Protein AF-A0AA38LJ96-F1 (afdb_monomer)

pLDDT: mean 79.77, std 23.5, range [27.39, 98.62]

Sequence (265 aa):
MVEKDPEKAISLFTAAINVGDRIDSALKDMARVMKQQNRPEEAIEAIISLRNRCSDQAQESLDNVLLDLYKRCGRLDEQILLLNRKLDLIDQGLLFNGKATKTAKSQGKKFKISIEEESTRLLGNLGWAYMQQSNYIAAEAAYRKSLTIDLDDNKLCNLGICLMHQGRTVEAKTILQNVKPASANVPEGLDSHLKSYERAQEMLRDLEGKPMNYNILKENSAVESLESLPCPSKHAENYQNEHEKLNSESMDSEDTRLHSTPGSS

Organism: Taxus chinensis (NCBI:txid29808)

Foldseek 3Di:
DPPPPLVVLLVVLVVCVVVLHPVLVSLLVNCVSCVVVVNLVVNLVSCVVCVVSDDPVSVVVSLVSNLVSCVVVVVLVVNLVSLVVCLVCLVVCNNVVVDQWDWDDDPNDIDIDGSLNVLLVSLQSNLVSCVSVVVLVSSLVSLVVSCVSPNDLQSLLSNLVSCVSVVNNVVSVVSLVPRDADDPPDPPPNCVNNVSSVVSVVSSVVVVPDPDPPPPPPPPPPDDDDDDDDDDDDDDDDPPPPPPVVVPVPPPPPDDDDDDDDDDD

Mean predicted aligned error: 13.6 Å

Solvent-accessible surface area (backbone atoms only — not comparable to full-atom values): 15994 Å² total; per-residue (Å²): 133,82,84,74,56,63,67,59,49,42,52,51,27,51,52,31,44,73,76,62,48,61,36,54,58,31,53,55,52,33,33,54,51,30,44,73,71,73,35,41,67,63,25,48,53,52,47,70,74,45,52,87,76,32,54,79,83,40,48,65,60,48,51,59,51,46,48,56,38,24,63,73,71,64,39,48,66,64,36,47,54,51,43,50,54,53,52,52,30,48,77,71,34,60,73,48,72,72,43,69,55,46,80,48,76,57,99,91,44,76,46,77,44,40,56,67,60,51,50,34,52,45,26,46,53,43,14,50,46,27,47,76,70,68,38,33,68,62,12,34,52,26,28,52,62,18,47,74,77,49,85,46,60,40,51,45,21,51,35,24,42,27,28,42,78,70,68,39,47,70,60,18,49,60,53,48,69,73,42,79,77,77,60,99,81,62,68,96,78,69,67,74,25,45,67,42,41,54,53,35,54,50,54,50,50,59,57,70,71,45,82,78,75,82,78,78,75,69,82,82,75,80,83,82,88,81,91,79,86,83,88,82,87,88,80,95,82,84,90,73,75,77,78,66,69,77,76,67,79,82,78,84,85,85,86,89,85,83,87,84,84,89,79,91,134

Secondary structure (DSSP, 8-state):
-----HHHHHHHHHHHHHHTSSHHHHHHHHHHHHHHTT-HHHHHHHHHHHGGGS-HHHHHHHHHHHHHHHHHHT-HHHHHHHHHHHHHHHHTTTTTTT-SEEEEEETTEEEEEEHHHHHHHHHHHHHHHHHHTT-HHHHHHHHHHHHTT---HHHHHHHHHHHHHTT-HHHHHHHHHTSPPPPTTS-TTSGGGHHHHHHHHHHHHHHHSS---TTSSSSSS-----------------SSSSSSSSSSSSSSSS-----------

Structure (mmCIF, N/CA/C/O backbone):
data_AF-A0AA38LJ96-F1
#
_entry.id   AF-A0AA38LJ96-F1
#
loop_
_atom_site.group_PDB
_atom_site.id
_atom_site.type_symbol
_atom_site.label_atom_id
_atom_site.label_alt_id
_atom_site.label_comp_id
_atom_site.label_asym_id
_atom_site.label_entity_id
_atom_site.label_seq_id
_atom_site.pdbx_PDB_ins_code
_atom_site.Cartn_x
_atom_site.Cartn_y
_atom_site.Cartn_z
_atom_site.occupancy
_atom_site.B_iso_or_equiv
_atom_site.auth_seq_id
_atom_site.auth_comp_id
_atom_site.auth_asym_id
_atom_site.auth_atom_id
_atom_site.pdbx_PDB_model_num
ATOM 1 N N . MET A 1 1 ? 10.354 28.261 -19.461 1.00 36.81 1 MET A N 1
ATOM 2 C CA . MET A 1 1 ? 9.706 26.992 -19.070 1.00 36.81 1 MET A CA 1
ATOM 3 C C . MET A 1 1 ? 9.283 26.301 -20.348 1.00 36.81 1 MET A C 1
ATOM 5 O O . MET A 1 1 ? 8.418 26.826 -21.026 1.00 36.81 1 MET A O 1
ATOM 9 N N . VAL A 1 2 ? 9.953 25.220 -20.745 1.00 42.09 2 VAL A N 1
ATOM 10 C CA . VAL A 1 2 ? 9.500 24.429 -21.897 1.00 42.09 2 VAL A CA 1
ATOM 11 C C . VAL A 1 2 ? 8.327 23.595 -21.398 1.00 42.09 2 VAL A C 1
ATOM 13 O O . VAL A 1 2 ? 8.526 22.775 -20.499 1.00 42.09 2 VAL A O 1
ATOM 16 N N . GLU A 1 3 ? 7.122 23.832 -21.915 1.00 47.62 3 GLU A N 1
ATOM 17 C CA . GLU A 1 3 ? 6.021 22.876 -21.797 1.00 47.62 3 GLU A CA 1
ATOM 18 C C . GLU A 1 3 ? 6.523 21.535 -22.336 1.00 47.62 3 GLU A C 1
ATOM 20 O O . GLU A 1 3 ? 6.721 21.346 -23.536 1.00 47.62 3 GLU A O 1
ATOM 25 N N . LYS A 1 4 ? 6.843 20.617 -21.421 1.00 70.25 4 LYS A N 1
ATOM 26 C CA . LYS A 1 4 ? 7.161 19.240 -21.774 1.00 70.25 4 LYS A CA 1
ATOM 27 C C . LYS A 1 4 ? 5.849 18.584 -22.156 1.00 70.25 4 LYS A C 1
ATOM 29 O O . LYS A 1 4 ? 5.096 18.171 -21.284 1.00 70.25 4 LYS A O 1
ATOM 34 N N . ASP A 1 5 ? 5.603 18.542 -23.455 1.00 87.50 5 ASP A N 1
ATOM 35 C CA . ASP A 1 5 ? 4.495 17.828 -24.071 1.00 87.50 5 ASP A CA 1
ATOM 36 C C . ASP A 1 5 ? 4.457 16.369 -23.552 1.00 87.50 5 ASP A C 1
ATOM 38 O O . ASP A 1 5 ? 5.373 15.584 -23.840 1.00 87.50 5 ASP A O 1
ATOM 42 N N . PRO A 1 6 ? 3.460 16.017 -22.722 1.00 88.06 6 PRO A N 1
ATOM 43 C CA . PRO A 1 6 ? 3.408 14.730 -22.040 1.00 88.06 6 PRO A CA 1
ATOM 44 C C . PRO A 1 6 ? 3.157 13.572 -23.012 1.00 88.06 6 PRO A C 1
ATOM 46 O O . PRO A 1 6 ? 3.691 12.484 -22.803 1.00 88.06 6 PRO A O 1
ATOM 49 N N . GLU A 1 7 ? 2.433 13.807 -24.108 1.00 90.31 7 GLU A N 1
ATOM 50 C CA . GLU A 1 7 ? 2.182 12.796 -25.141 1.00 90.31 7 GLU A CA 1
ATOM 51 C C . GLU A 1 7 ? 3.449 12.511 -25.952 1.00 90.31 7 GLU A C 1
ATOM 53 O 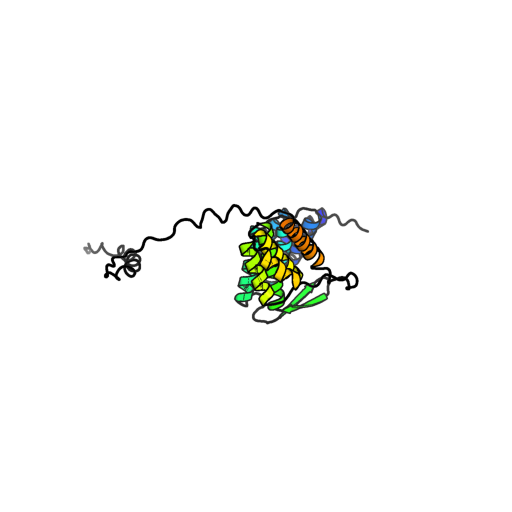O . GLU A 1 7 ? 3.776 11.351 -26.233 1.00 90.31 7 GLU A O 1
ATOM 58 N N . LYS A 1 8 ? 4.254 13.545 -26.242 1.00 92.12 8 LYS A N 1
ATOM 59 C CA . LYS A 1 8 ? 5.599 13.332 -26.804 1.00 92.12 8 LYS A CA 1
ATOM 60 C C . LYS A 1 8 ? 6.492 12.555 -25.844 1.00 92.12 8 LYS A C 1
ATOM 62 O O . LYS A 1 8 ? 7.234 11.685 -26.292 1.00 92.12 8 LYS A O 1
ATOM 67 N N . ALA A 1 9 ? 6.423 12.822 -24.538 1.00 92.62 9 ALA A N 1
ATOM 68 C CA . ALA A 1 9 ? 7.201 12.070 -23.555 1.00 92.62 9 ALA A CA 1
ATOM 69 C C . ALA A 1 9 ? 6.813 10.581 -23.532 1.00 92.62 9 ALA A C 1
ATOM 71 O O . ALA A 1 9 ? 7.696 9.728 -23.600 1.00 92.62 9 ALA A O 1
ATOM 72 N N . ILE A 1 10 ? 5.513 10.262 -23.513 1.00 93.44 10 ILE A N 1
ATOM 73 C CA . ILE A 1 10 ? 5.015 8.876 -23.590 1.00 93.44 10 ILE A CA 1
ATOM 74 C C . ILE A 1 10 ? 5.484 8.201 -24.887 1.00 93.44 10 ILE A C 1
ATOM 76 O O . ILE A 1 10 ? 5.980 7.073 -24.851 1.00 93.44 10 ILE A O 1
ATOM 80 N N . SER A 1 11 ? 5.408 8.909 -26.017 1.00 93.56 11 SER A N 1
ATOM 81 C CA . SER A 1 11 ? 5.875 8.407 -27.316 1.00 93.56 11 SER A CA 1
ATOM 82 C C . SER A 1 11 ? 7.374 8.081 -27.303 1.00 93.56 11 SER A C 1
ATOM 84 O O . SER A 1 11 ? 7.789 7.029 -27.788 1.00 93.56 11 SER A O 1
ATOM 86 N N . LEU A 1 12 ? 8.193 8.945 -26.695 1.00 95.00 12 LEU A N 1
ATOM 87 C CA . LEU A 1 12 ? 9.636 8.729 -26.555 1.00 95.00 12 LEU A CA 1
ATOM 88 C C . LEU A 1 12 ? 9.959 7.535 -25.649 1.00 95.00 12 LEU A C 1
ATOM 90 O O . LEU A 1 12 ? 10.813 6.723 -26.002 1.00 95.00 12 LEU A O 1
ATOM 94 N N . PHE A 1 13 ? 9.271 7.389 -24.513 1.00 95.81 13 PHE A N 1
ATOM 95 C CA . PHE A 1 13 ? 9.457 6.221 -23.647 1.00 95.81 13 PHE A CA 1
ATOM 96 C C . PHE A 1 13 ? 9.037 4.925 -24.342 1.00 95.81 13 PHE A C 1
ATOM 98 O O . PHE A 1 13 ? 9.750 3.929 -24.250 1.00 95.81 13 PHE A O 1
ATOM 105 N N . THR A 1 14 ? 7.937 4.948 -25.096 1.00 94.19 14 THR A N 1
ATOM 106 C CA . THR A 1 14 ? 7.477 3.800 -25.890 1.00 94.19 14 THR A CA 1
ATOM 107 C C . THR A 1 14 ? 8.524 3.398 -26.931 1.00 94.19 14 THR A C 1
ATOM 109 O O . THR A 1 14 ? 8.867 2.222 -27.045 1.00 94.19 14 THR A O 1
ATOM 112 N N . ALA A 1 15 ? 9.093 4.371 -27.650 1.00 95.31 15 ALA A N 1
ATOM 113 C CA . ALA A 1 15 ? 10.161 4.117 -28.613 1.00 95.31 15 ALA A CA 1
ATOM 114 C C . ALA A 1 15 ? 11.403 3.501 -27.947 1.00 95.31 15 ALA A C 1
ATOM 116 O O . ALA A 1 15 ? 11.917 2.502 -28.447 1.00 95.31 15 ALA A O 1
ATOM 117 N N . ALA A 1 16 ? 11.836 4.037 -26.798 1.00 95.25 16 ALA A N 1
ATOM 118 C CA . ALA A 1 16 ? 12.959 3.498 -26.027 1.00 95.25 16 ALA A CA 1
ATOM 119 C C . ALA A 1 16 ? 12.713 2.041 -25.597 1.00 95.25 16 ALA A C 1
ATOM 121 O O . ALA A 1 16 ? 13.564 1.177 -25.802 1.00 95.25 16 ALA A O 1
ATOM 122 N N . ILE A 1 17 ? 11.513 1.738 -25.090 1.00 94.94 17 ILE A N 1
ATOM 123 C CA . ILE A 1 17 ? 11.115 0.376 -24.709 1.00 94.94 17 ILE A CA 1
ATOM 124 C C . ILE A 1 17 ? 11.144 -0.563 -25.921 1.00 94.94 17 ILE A C 1
ATOM 126 O O . ILE A 1 17 ? 11.615 -1.696 -25.810 1.00 94.94 17 ILE A O 1
ATOM 130 N N . ASN A 1 18 ? 10.670 -0.119 -27.084 1.00 94.12 18 ASN A N 1
ATOM 131 C CA . ASN A 1 18 ? 10.628 -0.946 -28.292 1.00 94.12 18 ASN A CA 1
ATOM 132 C C . ASN A 1 18 ? 12.023 -1.316 -28.805 1.00 94.12 18 ASN A C 1
ATOM 134 O O . ASN A 1 18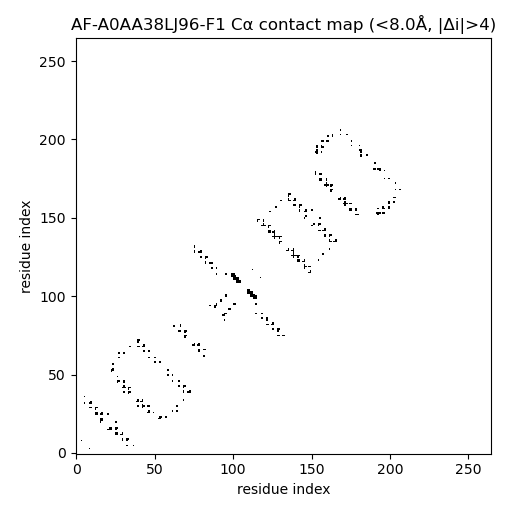 ? 12.226 -2.452 -29.222 1.00 94.12 18 ASN A O 1
ATOM 138 N N . VAL A 1 19 ? 12.991 -0.400 -28.712 1.00 95.88 19 VAL A N 1
ATOM 139 C CA . VAL A 1 19 ? 14.392 -0.677 -29.081 1.00 95.88 19 VAL A CA 1
ATOM 140 C C . VAL A 1 19 ? 15.207 -1.314 -27.949 1.00 95.88 19 VAL A C 1
ATOM 142 O O . VAL A 1 19 ? 16.380 -1.621 -28.136 1.00 95.88 19 VAL A O 1
ATOM 145 N N . GLY A 1 20 ? 14.597 -1.532 -26.779 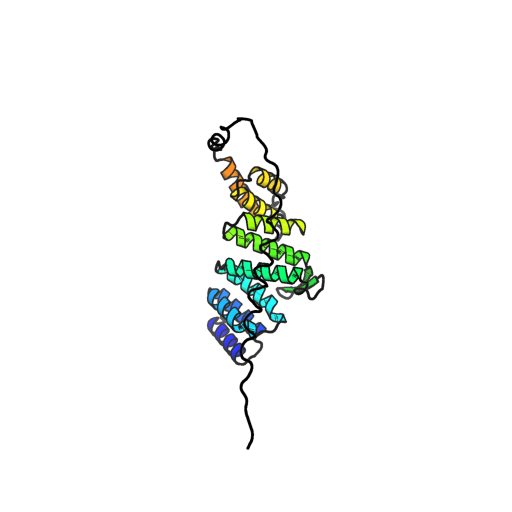1.00 92.44 20 GLY A N 1
ATOM 146 C CA . GLY A 1 20 ? 15.237 -2.154 -25.620 1.00 92.44 20 GLY A CA 1
ATOM 147 C C . GLY A 1 20 ? 16.160 -1.232 -24.818 1.00 92.44 20 GLY A C 1
ATOM 148 O O . GLY A 1 20 ? 16.926 -1.713 -23.985 1.00 92.44 20 GLY A O 1
ATOM 149 N N . ASP A 1 21 ? 16.092 0.083 -25.029 1.00 93.81 21 ASP A N 1
ATOM 150 C CA . ASP A 1 21 ? 16.907 1.049 -24.295 1.00 93.81 21 ASP A CA 1
ATOM 151 C C . ASP A 1 21 ? 16.290 1.359 -22.925 1.00 93.81 21 ASP A C 1
ATOM 153 O O . ASP A 1 21 ? 15.166 1.855 -22.820 1.00 93.81 21 ASP A O 1
ATOM 157 N N . ARG A 1 22 ? 17.046 1.068 -21.856 1.00 93.00 22 ARG A N 1
ATOM 158 C CA . ARG A 1 22 ? 16.719 1.415 -20.457 1.00 93.00 22 ARG A CA 1
ATOM 159 C C . ARG A 1 22 ? 15.267 1.110 -20.068 1.00 93.00 22 ARG A C 1
ATOM 161 O O . ARG A 1 22 ? 14.633 1.920 -19.385 1.00 93.00 22 ARG A O 1
ATOM 168 N N . ILE A 1 23 ? 14.770 -0.068 -20.457 1.00 94.69 23 ILE A N 1
ATOM 169 C CA . ILE A 1 23 ? 13.367 -0.491 -20.290 1.00 94.69 23 ILE A CA 1
ATOM 170 C C . ILE A 1 23 ? 12.855 -0.203 -18.869 1.00 94.69 23 ILE A C 1
ATOM 172 O O . ILE A 1 23 ? 11.817 0.433 -18.710 1.00 94.69 23 ILE A O 1
ATOM 176 N N . ASP A 1 24 ? 13.623 -0.568 -17.838 1.00 94.06 24 ASP A N 1
ATOM 177 C CA . ASP A 1 24 ? 13.271 -0.367 -16.424 1.00 94.06 24 ASP A CA 1
ATOM 178 C C . ASP A 1 24 ? 12.945 1.091 -16.064 1.00 94.06 24 ASP A C 1
ATOM 180 O O . ASP A 1 24 ? 11.995 1.381 -15.332 1.00 94.06 24 ASP A O 1
ATOM 184 N N . SER A 1 25 ? 13.766 2.028 -16.547 1.00 92.88 25 SER A N 1
ATOM 185 C CA . SER A 1 25 ? 13.596 3.451 -16.244 1.00 92.88 25 SER A CA 1
ATOM 186 C C . SER A 1 25 ? 12.539 4.076 -17.145 1.00 92.88 25 SER A C 1
ATOM 188 O O . SER A 1 25 ? 11.694 4.815 -16.645 1.00 92.88 25 SER A O 1
ATOM 190 N N . ALA A 1 26 ? 12.537 3.721 -18.435 1.00 95.62 26 ALA A N 1
ATOM 191 C CA . ALA A 1 26 ? 11.553 4.197 -19.398 1.00 95.62 26 ALA A CA 1
ATOM 192 C C . ALA A 1 26 ? 10.126 3.809 -18.986 1.00 95.62 26 ALA A C 1
ATOM 194 O O . ALA A 1 26 ? 9.257 4.674 -18.942 1.00 95.62 26 ALA A O 1
ATOM 195 N N . LEU A 1 27 ? 9.892 2.552 -18.593 1.00 96.62 27 LEU A N 1
ATOM 196 C CA . LEU A 1 27 ? 8.575 2.073 -18.164 1.00 96.62 27 LEU A CA 1
ATOM 197 C C . LEU A 1 27 ? 8.082 2.797 -16.906 1.00 96.62 27 LEU A C 1
ATOM 199 O O . LEU A 1 27 ? 6.945 3.264 -16.850 1.00 96.62 27 LEU A O 1
ATOM 203 N N . LYS A 1 28 ? 8.951 2.944 -15.901 1.00 94.69 28 LYS A N 1
ATOM 204 C CA . LYS A 1 28 ? 8.610 3.633 -14.650 1.00 94.69 28 LYS A CA 1
ATOM 205 C C . LYS A 1 28 ? 8.312 5.118 -14.865 1.00 94.69 28 LYS A C 1
ATOM 207 O O . LYS A 1 28 ? 7.403 5.665 -14.237 1.00 94.69 28 LYS A O 1
ATOM 212 N N . ASP A 1 29 ? 9.089 5.785 -15.713 1.00 94.31 29 ASP A N 1
ATOM 213 C CA . ASP A 1 29 ? 8.894 7.202 -16.008 1.00 94.31 29 ASP A CA 1
ATOM 214 C C . ASP A 1 29 ? 7.655 7.420 -16.887 1.00 94.31 29 ASP A C 1
ATOM 216 O O . ASP A 1 29 ? 6.877 8.333 -16.604 1.00 94.31 29 ASP A O 1
ATOM 220 N N . MET A 1 30 ? 7.395 6.529 -17.850 1.00 95.56 30 MET A N 1
ATOM 221 C CA . MET A 1 30 ? 6.163 6.506 -18.641 1.00 95.56 30 MET A CA 1
ATOM 222 C C . MET A 1 30 ? 4.926 6.360 -17.753 1.00 95.56 30 MET A C 1
ATOM 224 O O . MET A 1 30 ? 4.023 7.191 -17.833 1.00 95.56 30 MET A O 1
ATOM 228 N N . ALA A 1 31 ? 4.915 5.387 -16.835 1.00 95.81 31 ALA A N 1
ATOM 229 C CA . ALA A 1 31 ? 3.809 5.192 -15.898 1.00 95.81 31 ALA A CA 1
ATOM 230 C C . ALA A 1 31 ? 3.562 6.432 -15.018 1.00 95.81 31 ALA A C 1
ATOM 232 O O . ALA A 1 31 ? 2.416 6.799 -14.751 1.00 95.81 31 ALA A O 1
ATOM 233 N N . ARG A 1 32 ? 4.626 7.136 -14.601 1.00 93.06 32 ARG A N 1
ATOM 234 C CA . ARG A 1 32 ? 4.499 8.391 -13.842 1.00 93.06 32 ARG A CA 1
ATOM 235 C C . ARG A 1 32 ? 3.865 9.505 -14.676 1.00 93.06 32 ARG A C 1
ATOM 237 O O . ARG A 1 32 ? 3.016 10.224 -14.151 1.00 93.06 32 ARG A O 1
ATOM 244 N N . VAL A 1 33 ? 4.265 9.655 -15.940 1.00 94.56 33 VAL A N 1
ATOM 245 C CA . VAL A 1 33 ? 3.678 10.653 -16.850 1.00 94.56 33 VAL A CA 1
ATOM 246 C C . VAL A 1 33 ? 2.213 10.321 -17.139 1.00 94.56 33 VAL A C 1
ATOM 248 O O . VAL A 1 33 ? 1.364 11.196 -16.996 1.00 94.56 33 VAL A O 1
ATOM 251 N N . MET A 1 34 ? 1.883 9.060 -17.425 1.00 94.75 34 MET A N 1
ATOM 252 C CA . MET A 1 34 ? 0.497 8.608 -17.618 1.00 94.75 34 MET A CA 1
ATOM 253 C C . MET A 1 34 ? -0.370 8.880 -16.381 1.00 94.75 34 MET A C 1
ATOM 255 O O . MET A 1 34 ? -1.457 9.446 -16.487 1.00 94.75 34 MET A O 1
ATOM 259 N N . LYS A 1 35 ? 0.147 8.603 -15.175 1.00 93.56 35 LYS A N 1
ATOM 260 C CA . LYS A 1 35 ? -0.514 8.970 -13.913 1.00 93.56 35 LYS A CA 1
ATOM 261 C C . LYS A 1 35 ? -0.770 10.482 -13.804 1.00 93.56 35 LYS A C 1
ATOM 263 O O . LYS A 1 35 ? -1.816 10.884 -13.289 1.00 93.56 35 LYS A O 1
ATOM 268 N N . GLN A 1 36 ? 0.170 11.330 -14.230 1.00 92.31 36 GLN A N 1
ATOM 269 C CA . GLN A 1 36 ? 0.002 12.793 -14.223 1.00 92.31 36 GLN A CA 1
ATOM 270 C C . GLN A 1 36 ? -1.043 13.262 -15.241 1.00 92.31 36 GLN A C 1
ATOM 272 O O . GLN A 1 36 ? -1.775 14.201 -14.951 1.00 92.31 36 GLN A O 1
ATOM 277 N N . GLN A 1 37 ? -1.163 12.569 -16.374 1.00 93.81 37 GLN A N 1
ATOM 278 C CA . GLN A 1 37 ? -2.189 12.800 -17.398 1.00 93.81 37 GLN A CA 1
ATOM 279 C C . GLN A 1 37 ? -3.554 12.179 -17.059 1.00 93.81 37 GLN A C 1
ATOM 281 O O . GLN A 1 37 ? -4.430 12.122 -17.912 1.00 93.81 37 GLN A O 1
ATOM 286 N N . ASN A 1 38 ? -3.751 11.709 -15.822 1.00 93.25 38 ASN A N 1
ATOM 287 C CA . ASN A 1 38 ? -4.983 11.048 -15.390 1.00 93.25 38 ASN A CA 1
ATOM 288 C C . ASN A 1 38 ? -5.349 9.807 -16.233 1.00 93.25 38 ASN A C 1
ATOM 290 O O . ASN A 1 38 ? -6.523 9.525 -16.439 1.00 93.25 38 ASN A O 1
ATOM 294 N N . ARG A 1 39 ? -4.330 9.052 -16.666 1.00 94.88 39 ARG A N 1
ATOM 295 C CA . ARG A 1 39 ? -4.446 7.759 -17.365 1.00 94.88 39 ARG A CA 1
ATOM 296 C C . ARG A 1 39 ? -3.850 6.609 -16.525 1.00 94.88 39 ARG A C 1
ATOM 298 O O . ARG A 1 39 ? -2.919 5.940 -16.979 1.00 94.88 39 ARG A O 1
ATOM 305 N N . PRO A 1 40 ? -4.256 6.422 -15.252 1.00 96.12 40 PRO A N 1
ATOM 306 C CA . PRO A 1 40 ? -3.621 5.439 -14.379 1.00 96.12 40 PRO A CA 1
ATOM 307 C C . PRO A 1 40 ? -3.926 3.986 -14.782 1.00 96.12 40 PRO A C 1
ATOM 309 O O . PRO A 1 40 ? -3.071 3.131 -14.575 1.00 96.12 40 PRO A O 1
ATOM 312 N N . GLU A 1 41 ? -5.068 3.703 -15.408 1.00 96.88 41 GLU A N 1
ATOM 313 C CA . GLU A 1 41 ? -5.419 2.367 -15.900 1.00 96.88 41 GLU A CA 1
ATOM 314 C C . GLU A 1 41 ? -4.476 1.927 -17.024 1.00 96.88 41 GLU A C 1
ATOM 316 O O . GLU A 1 41 ? -3.902 0.843 -16.966 1.00 96.88 41 GLU A O 1
ATOM 321 N N . GLU A 1 42 ? -4.219 2.802 -18.000 1.00 96.38 42 GLU A N 1
ATOM 322 C CA . GLU A 1 42 ? -3.256 2.523 -19.072 1.00 96.38 42 GLU A CA 1
ATOM 323 C C . GLU A 1 42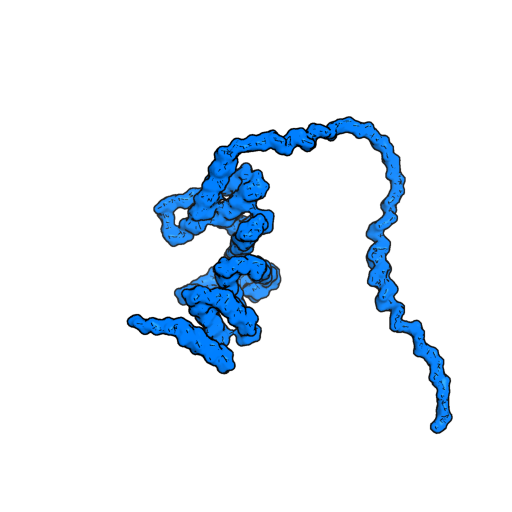 ? -1.834 2.334 -18.531 1.00 96.38 42 GLU A C 1
ATOM 325 O O . GLU A 1 42 ? -1.086 1.487 -19.018 1.00 96.38 42 GLU A O 1
ATOM 330 N N . ALA A 1 43 ? -1.465 3.083 -17.485 1.00 97.31 43 ALA A N 1
ATOM 331 C CA . ALA A 1 43 ? -0.182 2.909 -16.812 1.00 97.31 43 ALA A CA 1
ATOM 332 C C . ALA A 1 43 ? -0.056 1.522 -16.162 1.00 97.31 43 ALA A C 1
ATOM 334 O O . ALA A 1 43 ? 1.016 0.917 -16.216 1.00 97.31 43 ALA A O 1
ATOM 335 N N . ILE A 1 44 ? -1.137 1.014 -15.559 1.00 97.94 44 ILE A N 1
ATOM 336 C CA . ILE A 1 44 ? -1.173 -0.332 -14.979 1.00 97.94 44 ILE A CA 1
ATOM 337 C C . ILE A 1 44 ? -0.972 -1.378 -16.075 1.00 97.94 44 ILE A C 1
ATOM 339 O O . ILE A 1 44 ? -0.080 -2.217 -15.948 1.00 97.94 44 ILE A O 1
ATOM 343 N N . GLU A 1 45 ? -1.737 -1.301 -17.164 1.00 97.25 45 GLU A N 1
ATOM 344 C CA . GLU A 1 45 ? -1.647 -2.272 -18.261 1.00 97.25 45 GLU A CA 1
ATOM 345 C C . GLU A 1 45 ? -0.268 -2.255 -18.936 1.00 97.25 45 GLU A C 1
ATOM 347 O O . GLU A 1 45 ? 0.302 -3.308 -19.243 1.00 97.25 45 GLU A O 1
ATOM 352 N N . ALA A 1 46 ? 0.340 -1.075 -19.088 1.00 96.69 46 ALA A N 1
ATOM 353 C CA . ALA A 1 46 ? 1.711 -0.955 -19.571 1.00 96.69 46 ALA A CA 1
ATOM 354 C C . ALA A 1 46 ? 2.710 -1.664 -18.641 1.00 96.69 46 ALA A C 1
ATOM 356 O O . ALA A 1 46 ? 3.579 -2.396 -19.112 1.00 96.69 46 ALA A O 1
ATOM 357 N N . ILE A 1 47 ? 2.588 -1.496 -17.319 1.00 97.56 47 ILE A N 1
ATOM 358 C CA . ILE A 1 47 ? 3.472 -2.185 -16.370 1.00 97.56 47 ILE A CA 1
ATOM 359 C C . ILE A 1 47 ? 3.243 -3.698 -16.415 1.00 97.56 47 ILE A C 1
ATOM 361 O O . ILE A 1 47 ? 4.212 -4.450 -16.497 1.00 97.56 47 ILE A O 1
ATOM 365 N N . ILE A 1 48 ? 1.992 -4.160 -16.382 1.00 96.31 48 ILE A N 1
ATOM 366 C CA . ILE A 1 48 ? 1.664 -5.593 -16.383 1.00 96.31 48 ILE A CA 1
ATOM 367 C C . ILE A 1 48 ? 2.193 -6.276 -17.650 1.00 96.31 48 ILE A C 1
ATOM 369 O O . ILE A 1 48 ? 2.802 -7.341 -17.555 1.00 96.31 48 ILE A O 1
ATOM 373 N N . SER A 1 49 ? 2.014 -5.656 -18.817 1.00 96.44 49 SER A N 1
ATOM 374 C CA . SER A 1 49 ? 2.433 -6.227 -20.104 1.00 96.44 49 SER A CA 1
ATOM 375 C C . SER A 1 49 ? 3.949 -6.226 -20.321 1.00 96.44 49 SER A C 1
ATOM 377 O O . SER A 1 49 ? 4.465 -7.101 -21.013 1.00 96.44 49 SER A O 1
ATOM 379 N N . LEU A 1 50 ? 4.676 -5.269 -19.733 1.00 95.69 50 LEU A N 1
ATOM 380 C CA . LEU A 1 50 ? 6.108 -5.080 -19.986 1.00 95.69 50 LEU A CA 1
ATOM 381 C C . LEU A 1 50 ? 7.011 -5.528 -18.835 1.00 95.69 50 LEU A C 1
ATOM 383 O O . LEU A 1 50 ? 8.223 -5.620 -19.026 1.00 95.69 50 LEU A O 1
ATOM 387 N N . ARG A 1 51 ? 6.469 -5.837 -17.650 1.00 95.00 51 ARG A N 1
ATOM 388 C CA . ARG A 1 51 ? 7.289 -6.184 -16.474 1.00 95.00 51 ARG A CA 1
ATOM 389 C C . ARG A 1 51 ? 8.199 -7.391 -16.681 1.00 95.00 51 ARG A C 1
ATOM 391 O O . ARG A 1 51 ? 9.246 -7.444 -16.053 1.00 95.00 51 ARG A O 1
ATOM 398 N N . ASN A 1 52 ? 7.839 -8.346 -17.538 1.00 94.31 52 ASN A N 1
ATOM 399 C CA . ASN A 1 52 ? 8.686 -9.505 -17.857 1.00 94.31 52 ASN A CA 1
ATOM 400 C C . ASN A 1 52 ? 9.918 -9.141 -18.708 1.00 94.31 52 ASN A C 1
ATOM 402 O O . ASN A 1 52 ? 10.853 -9.930 -18.793 1.00 94.31 52 ASN A O 1
ATOM 406 N N . ARG A 1 53 ? 9.924 -7.956 -19.328 1.00 94.19 53 ARG A N 1
ATOM 407 C CA . ARG A 1 53 ? 11.066 -7.394 -20.064 1.00 94.19 53 ARG A CA 1
ATOM 408 C C . ARG A 1 53 ? 11.969 -6.538 -19.174 1.00 94.19 53 ARG A C 1
ATOM 410 O O . ARG A 1 53 ? 13.019 -6.098 -19.635 1.00 94.19 53 ARG A O 1
ATOM 417 N N . CYS A 1 54 ? 11.550 -6.267 -17.939 1.00 93.81 54 CYS A N 1
ATOM 418 C CA . CYS A 1 54 ? 12.328 -5.520 -16.960 1.00 93.81 54 CYS A CA 1
ATOM 419 C C . CYS A 1 54 ? 13.234 -6.440 -16.143 1.00 93.81 54 CYS A C 1
ATOM 421 O O . CYS A 1 54 ? 12.939 -7.619 -15.958 1.00 93.81 54 CYS A O 1
ATOM 423 N N . SER A 1 55 ? 14.311 -5.874 -15.602 1.00 93.25 55 SER A N 1
ATOM 424 C CA . SER A 1 55 ? 15.211 -6.600 -14.703 1.00 93.25 55 SER A CA 1
ATOM 425 C C . SER A 1 55 ? 14.524 -7.012 -13.396 1.00 93.25 55 SER A C 1
ATOM 427 O O . SER A 1 55 ? 13.561 -6.378 -12.946 1.00 93.25 55 SER A O 1
ATOM 429 N N . ASP A 1 56 ? 15.066 -8.032 -12.728 1.00 90.00 56 ASP A N 1
ATOM 430 C CA . ASP A 1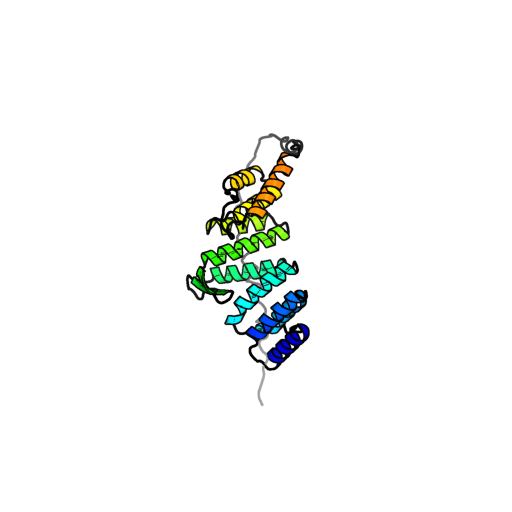 56 ? 14.611 -8.450 -11.396 1.00 90.00 56 ASP A CA 1
ATOM 431 C C . ASP A 1 56 ? 14.731 -7.309 -10.374 1.00 90.00 56 ASP A C 1
ATOM 433 O O . ASP A 1 56 ? 13.853 -7.106 -9.535 1.00 90.00 56 ASP A O 1
ATOM 437 N N . GLN A 1 57 ? 15.780 -6.490 -10.490 1.00 86.56 57 GLN A N 1
ATOM 438 C CA . GLN A 1 57 ? 16.012 -5.333 -9.624 1.00 86.56 57 GLN A CA 1
ATOM 439 C C . GLN A 1 57 ? 14.946 -4.243 -9.806 1.00 86.56 57 GLN A C 1
ATOM 441 O O . GLN A 1 57 ? 14.688 -3.471 -8.879 1.00 86.56 57 GLN A O 1
ATOM 446 N N . ALA A 1 58 ? 14.317 -4.160 -10.981 1.00 91.19 58 ALA A N 1
ATOM 447 C CA . ALA A 1 58 ? 13.259 -3.195 -11.242 1.00 91.19 58 ALA A CA 1
ATOM 448 C C . ALA A 1 58 ? 11.904 -3.622 -10.662 1.00 91.19 58 ALA A C 1
ATOM 450 O O . ALA A 1 58 ? 11.097 -2.738 -10.354 1.00 91.19 58 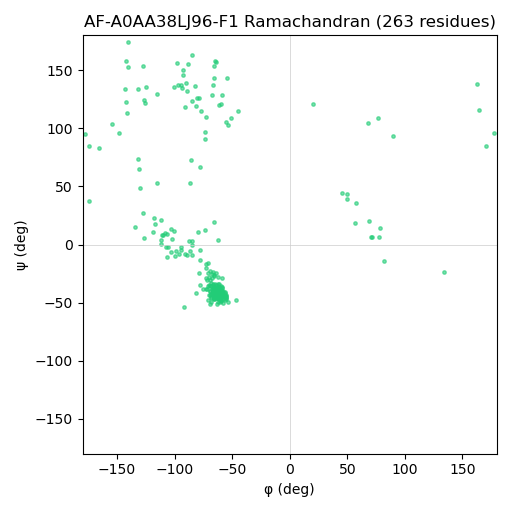ALA A O 1
ATOM 451 N N . GLN A 1 59 ? 11.670 -4.926 -10.460 1.00 92.25 59 GLN A N 1
ATOM 452 C CA . GLN A 1 59 ? 10.370 -5.475 -10.047 1.00 92.25 59 GLN A CA 1
ATOM 453 C C . GLN A 1 59 ? 9.846 -4.832 -8.766 1.00 92.25 59 GLN A C 1
ATOM 455 O O . GLN A 1 59 ? 8.709 -4.378 -8.729 1.00 92.25 59 GLN A O 1
ATOM 460 N N . GLU A 1 60 ? 10.691 -4.679 -7.743 1.00 90.19 60 GLU A N 1
ATOM 461 C CA . GLU A 1 60 ? 10.265 -4.050 -6.489 1.00 90.19 60 GLU A CA 1
ATOM 462 C C . GLU A 1 60 ? 9.807 -2.598 -6.704 1.00 90.19 60 GLU A C 1
ATOM 464 O O . GLU A 1 60 ? 8.824 -2.141 -6.116 1.00 90.19 60 GLU A O 1
ATOM 469 N N . SER A 1 61 ? 10.509 -1.861 -7.568 1.00 90.56 61 SER A N 1
ATOM 470 C CA . SER A 1 61 ? 10.141 -0.482 -7.880 1.00 90.56 61 SER A CA 1
ATOM 471 C C . SER A 1 61 ? 8.846 -0.398 -8.690 1.00 90.56 61 SER A C 1
ATOM 473 O O . SER A 1 61 ? 8.066 0.525 -8.465 1.00 90.56 61 SER A O 1
ATOM 475 N N . LEU A 1 62 ? 8.597 -1.368 -9.576 1.00 95.06 62 LEU A N 1
ATOM 476 C CA . LEU A 1 62 ? 7.354 -1.482 -10.336 1.00 95.06 62 LEU A CA 1
ATOM 477 C C . LEU A 1 62 ? 6.180 -1.850 -9.426 1.00 95.06 62 LEU A C 1
ATOM 479 O O . LEU A 1 62 ? 5.139 -1.210 -9.527 1.00 95.06 62 LEU A O 1
ATOM 483 N N . ASP A 1 63 ? 6.357 -2.775 -8.479 1.00 95.62 63 ASP A N 1
ATOM 484 C CA . ASP A 1 63 ? 5.339 -3.107 -7.474 1.00 95.62 63 ASP A CA 1
ATOM 485 C C . ASP A 1 63 ? 4.920 -1.869 -6.674 1.00 95.62 63 ASP A C 1
ATOM 487 O O . ASP A 1 63 ? 3.738 -1.636 -6.445 1.00 95.62 63 ASP A O 1
ATOM 491 N N . ASN A 1 64 ? 5.887 -1.049 -6.250 1.00 93.31 64 ASN A N 1
ATOM 492 C CA . ASN A 1 64 ? 5.595 0.171 -5.497 1.00 93.31 64 ASN A CA 1
ATOM 493 C C . ASN A 1 64 ? 4.797 1.188 -6.331 1.00 93.31 64 ASN A C 1
ATOM 495 O O . ASN A 1 64 ? 3.941 1.883 -5.786 1.00 93.31 64 ASN A O 1
ATOM 499 N N . VAL A 1 65 ? 5.055 1.267 -7.642 1.00 95.06 65 VAL A N 1
ATOM 500 C CA . VAL A 1 65 ? 4.252 2.085 -8.564 1.00 95.06 65 VAL A CA 1
ATOM 501 C C . VAL A 1 65 ? 2.861 1.479 -8.755 1.00 95.06 65 VAL A C 1
ATOM 503 O O . VAL A 1 65 ? 1.879 2.210 -8.687 1.00 95.06 65 VAL A O 1
ATOM 506 N N . LEU A 1 66 ? 2.753 0.159 -8.924 1.00 97.50 66 LEU A N 1
ATOM 507 C CA . LEU A 1 66 ? 1.473 -0.539 -9.052 1.00 97.50 66 LEU A CA 1
ATOM 508 C C . LEU A 1 66 ? 0.589 -0.348 -7.821 1.00 97.50 66 LEU A C 1
ATOM 510 O O . LEU A 1 66 ? -0.584 -0.047 -7.979 1.00 97.50 66 LEU A O 1
ATOM 514 N N . LEU A 1 67 ? 1.133 -0.443 -6.604 1.00 97.31 67 LEU A N 1
ATOM 515 C CA . LEU A 1 67 ? 0.362 -0.211 -5.376 1.00 97.31 67 LEU A CA 1
ATOM 516 C C . LEU A 1 67 ? -0.256 1.195 -5.329 1.00 97.31 67 LEU A C 1
ATOM 518 O O . LEU A 1 67 ? -1.400 1.355 -4.906 1.00 97.31 67 LEU A O 1
ATOM 522 N N . ASP A 1 68 ? 0.485 2.210 -5.773 1.00 95.06 68 ASP A N 1
ATOM 523 C CA . ASP A 1 68 ? -0.007 3.588 -5.867 1.00 95.06 68 ASP A CA 1
ATOM 524 C C . ASP A 1 68 ? -1.068 3.750 -6.971 1.00 95.06 68 ASP A C 1
ATOM 526 O O . ASP A 1 68 ? -2.082 4.419 -6.760 1.00 95.06 68 ASP A O 1
ATOM 530 N N . LEU A 1 69 ? -0.883 3.095 -8.120 1.00 97.00 69 LEU A N 1
ATOM 531 C CA . LEU A 1 69 ? -1.858 3.111 -9.211 1.00 97.00 69 LEU A CA 1
ATOM 532 C C . LEU A 1 69 ? -3.146 2.360 -8.846 1.00 97.00 69 LEU A C 1
ATOM 534 O O . LEU A 1 69 ? -4.229 2.909 -9.036 1.00 97.00 69 LEU A O 1
ATOM 538 N N . TYR A 1 70 ? -3.055 1.163 -8.264 1.00 97.88 70 TYR A N 1
ATOM 539 C CA . TYR A 1 70 ? -4.213 0.388 -7.811 1.00 97.88 70 TYR A CA 1
ATOM 540 C C . TYR A 1 70 ? -5.033 1.153 -6.782 1.00 97.88 70 TYR A C 1
ATOM 542 O O . TYR A 1 70 ? -6.252 1.253 -6.920 1.00 97.88 70 TYR A O 1
ATOM 550 N N . LYS A 1 71 ? -4.358 1.787 -5.813 1.00 94.75 71 LYS A N 1
ATOM 551 C CA . LYS A 1 71 ? -5.004 2.666 -4.837 1.00 94.75 71 LYS A CA 1
ATOM 552 C C . LYS A 1 71 ? -5.784 3.796 -5.513 1.00 94.75 71 LYS A C 1
ATOM 554 O O . LYS A 1 71 ? -6.888 4.111 -5.082 1.00 94.75 71 LYS A O 1
ATOM 559 N N . ARG A 1 72 ? -5.220 4.410 -6.559 1.00 94.00 72 ARG A N 1
ATOM 560 C CA . ARG A 1 72 ? -5.869 5.504 -7.297 1.00 94.00 72 ARG A CA 1
ATOM 561 C C . ARG A 1 72 ? -7.058 5.034 -8.139 1.00 94.00 72 ARG A C 1
ATOM 563 O O . ARG A 1 72 ? -8.028 5.775 -8.233 1.00 94.00 72 ARG A O 1
ATOM 570 N N . CYS A 1 73 ? -6.985 3.838 -8.718 1.00 95.56 73 CYS A N 1
ATOM 571 C CA . CYS A 1 73 ? -8.046 3.277 -9.564 1.00 95.56 73 CYS A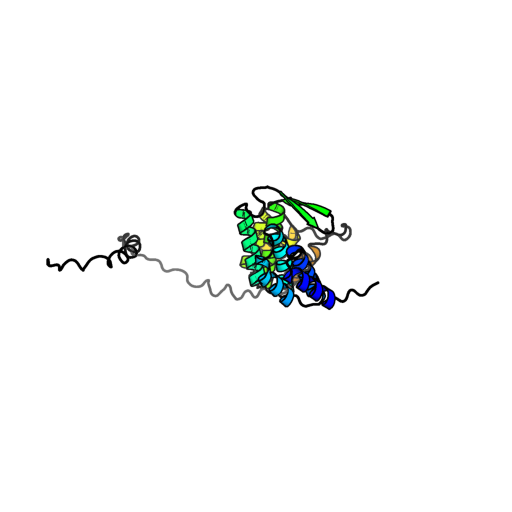 CA 1
ATOM 572 C C . CYS A 1 73 ? -9.130 2.535 -8.763 1.00 95.56 73 CYS A C 1
ATOM 574 O O . CYS A 1 73 ? -10.094 2.053 -9.345 1.00 95.56 73 CYS A O 1
ATOM 576 N N . GLY A 1 74 ? -8.962 2.369 -7.446 1.00 95.31 74 GLY A N 1
ATOM 577 C CA . GLY A 1 74 ? -9.863 1.546 -6.634 1.00 95.31 74 GLY A CA 1
ATOM 578 C C . GLY A 1 74 ? -9.776 0.043 -6.937 1.00 95.31 74 GLY A C 1
ATOM 579 O O . GLY A 1 74 ? -10.697 -0.696 -6.603 1.00 95.31 74 GLY A O 1
ATOM 580 N N . ARG A 1 75 ? -8.674 -0.424 -7.543 1.00 97.44 75 ARG A N 1
ATOM 581 C CA . ARG A 1 75 ? -8.387 -1.845 -7.824 1.00 97.44 75 ARG A CA 1
ATOM 582 C C . ARG A 1 75 ? -7.914 -2.553 -6.548 1.00 97.44 75 ARG A C 1
ATOM 584 O O . ARG A 1 75 ? -6.734 -2.865 -6.380 1.00 97.44 75 ARG A O 1
ATOM 591 N N . LEU A 1 76 ? -8.832 -2.673 -5.586 1.00 97.50 76 LEU A N 1
ATOM 592 C CA . LEU A 1 76 ? -8.534 -3.119 -4.220 1.00 97.50 76 LEU A CA 1
ATOM 593 C C . LEU A 1 76 ? -8.076 -4.580 -4.172 1.00 97.50 76 LEU A C 1
ATOM 595 O O . LEU A 1 76 ? -7.165 -4.891 -3.410 1.00 97.50 76 LEU A O 1
ATOM 599 N N . ASP A 1 77 ? -8.642 -5.456 -5.003 1.00 98.06 77 ASP A N 1
ATOM 600 C CA . ASP A 1 77 ? -8.289 -6.880 -5.017 1.00 98.06 77 ASP A CA 1
ATOM 601 C C . ASP A 1 77 ? -6.845 -7.097 -5.478 1.00 98.06 77 ASP A C 1
ATOM 603 O O . ASP A 1 77 ? -6.070 -7.797 -4.823 1.00 98.06 77 ASP A O 1
ATOM 607 N N . GLU A 1 78 ? -6.430 -6.429 -6.556 1.00 98.31 78 GLU A N 1
ATOM 608 C CA . GLU A 1 78 ? -5.053 -6.489 -7.044 1.00 98.31 78 GLU A CA 1
ATOM 609 C C . GLU A 1 78 ? -4.073 -5.838 -6.067 1.00 98.31 78 GLU A C 1
ATOM 611 O O . GLU A 1 78 ? -2.946 -6.316 -5.902 1.00 98.31 78 GLU A O 1
ATOM 616 N N . GLN A 1 79 ? -4.503 -4.778 -5.375 1.00 98.25 79 GLN A N 1
ATOM 617 C CA . GLN A 1 79 ? -3.722 -4.169 -4.306 1.00 98.25 79 GLN A CA 1
ATOM 618 C C . GLN A 1 79 ? -3.497 -5.152 -3.149 1.00 98.25 79 GLN A C 1
ATOM 620 O O . GLN A 1 79 ? -2.357 -5.323 -2.716 1.00 98.25 79 GLN A O 1
ATOM 625 N N . ILE A 1 80 ? -4.555 -5.806 -2.661 1.00 98.56 80 ILE A N 1
ATOM 626 C CA . ILE A 1 80 ? -4.500 -6.790 -1.571 1.00 98.56 80 ILE A CA 1
ATOM 627 C C . ILE A 1 80 ? -3.612 -7.970 -1.965 1.00 98.56 80 ILE A C 1
ATOM 629 O O . ILE A 1 80 ? -2.718 -8.349 -1.205 1.00 98.56 80 ILE A O 1
ATOM 633 N N . LEU A 1 81 ? -3.798 -8.509 -3.173 1.00 98.44 81 LEU A N 1
ATOM 634 C CA . LEU A 1 81 ? -2.993 -9.611 -3.693 1.00 98.44 81 LEU A CA 1
ATOM 635 C C . LEU A 1 81 ? -1.502 -9.254 -3.722 1.00 98.44 81 LEU A C 1
ATOM 637 O O . LEU A 1 81 ? -0.663 -10.033 -3.265 1.00 98.44 81 LEU A O 1
ATOM 641 N N . LEU A 1 82 ? -1.163 -8.066 -4.231 1.00 98.19 82 LEU A N 1
ATOM 642 C CA . LEU A 1 82 ? 0.223 -7.617 -4.304 1.00 98.19 82 LEU A CA 1
ATOM 643 C C . LEU A 1 82 ? 0.822 -7.378 -2.910 1.00 98.19 82 LEU A C 1
ATOM 645 O O . LEU A 1 82 ? 1.968 -7.753 -2.673 1.00 98.19 82 LEU A O 1
ATOM 649 N N . LEU A 1 83 ? 0.064 -6.795 -1.976 1.00 98.44 83 LEU A N 1
ATOM 650 C CA . LEU A 1 83 ? 0.515 -6.586 -0.596 1.00 98.44 83 LEU A CA 1
ATOM 651 C C . LEU A 1 83 ? 0.800 -7.912 0.122 1.00 98.44 83 LEU A C 1
ATOM 653 O O . LEU A 1 83 ? 1.870 -8.044 0.716 1.00 98.44 83 LEU A O 1
ATOM 657 N N . ASN A 1 84 ? -0.099 -8.894 0.014 1.00 98.25 84 ASN A N 1
ATOM 658 C CA . ASN A 1 84 ? 0.099 -10.227 0.592 1.00 98.25 84 ASN A CA 1
ATOM 659 C C . ASN A 1 84 ? 1.332 -10.909 -0.003 1.00 98.25 84 ASN A C 1
ATOM 661 O O . ASN A 1 84 ? 2.210 -11.329 0.740 1.00 98.25 84 ASN A O 1
ATOM 665 N N . ARG A 1 85 ? 1.483 -10.889 -1.334 1.00 97.56 85 ARG A N 1
ATOM 666 C CA . ARG A 1 85 ? 2.675 -11.441 -1.989 1.00 97.56 85 ARG A CA 1
ATOM 667 C C . ARG A 1 85 ? 3.968 -10.811 -1.466 1.00 97.56 85 ARG A C 1
ATOM 669 O O . ARG A 1 85 ? 4.965 -11.506 -1.295 1.00 97.56 85 ARG A O 1
ATOM 676 N N . LYS A 1 86 ? 3.991 -9.494 -1.241 1.00 97.00 86 LYS A N 1
ATOM 677 C CA . LYS A 1 86 ? 5.183 -8.822 -0.699 1.00 97.00 86 LYS A CA 1
ATOM 678 C C . LYS A 1 86 ? 5.463 -9.228 0.747 1.00 97.00 86 LYS A C 1
ATOM 680 O O . LYS A 1 86 ? 6.632 -9.390 1.080 1.00 97.00 86 LYS A O 1
ATOM 685 N N . LEU A 1 87 ? 4.429 -9.402 1.571 1.00 96.88 87 LEU A N 1
ATOM 686 C CA . LEU A 1 87 ? 4.567 -9.924 2.933 1.00 96.88 87 LEU A CA 1
ATOM 687 C C . LEU A 1 87 ? 5.103 -11.363 2.921 1.00 96.88 87 LEU A C 1
ATOM 689 O O . LEU A 1 87 ? 6.083 -11.633 3.605 1.00 96.88 87 LEU A O 1
ATOM 693 N N . ASP A 1 88 ? 4.580 -12.234 2.057 1.00 96.62 88 ASP A N 1
ATOM 694 C CA . ASP A 1 88 ? 5.069 -13.612 1.910 1.00 96.62 88 ASP A CA 1
ATOM 695 C C . ASP A 1 88 ? 6.551 -13.652 1.506 1.00 96.62 88 ASP A C 1
ATOM 697 O O . ASP A 1 88 ? 7.326 -14.464 2.007 1.00 96.62 88 ASP A O 1
ATOM 701 N N . LEU A 1 89 ? 6.981 -12.745 0.621 1.00 94.75 89 LEU A N 1
ATOM 702 C CA . LEU A 1 89 ? 8.390 -12.620 0.234 1.00 94.75 89 LEU A CA 1
ATOM 703 C C . LEU A 1 89 ? 9.283 -12.126 1.381 1.00 94.75 89 LEU A C 1
ATOM 705 O O . LEU A 1 89 ? 10.476 -12.439 1.389 1.00 94.75 89 LEU A O 1
ATOM 709 N N . ILE A 1 90 ? 8.749 -11.338 2.319 1.00 94.06 90 ILE A N 1
ATOM 710 C CA . ILE A 1 90 ? 9.469 -10.956 3.540 1.00 94.06 90 ILE A CA 1
ATOM 711 C C . ILE A 1 90 ? 9.590 -12.159 4.467 1.00 94.06 90 ILE A C 1
ATOM 713 O O . ILE A 1 90 ? 10.696 -12.445 4.919 1.00 94.06 90 ILE A O 1
ATOM 717 N N . ASP A 1 91 ? 8.492 -12.878 4.692 1.00 93.25 91 ASP A N 1
ATOM 718 C CA . ASP A 1 91 ? 8.453 -14.051 5.568 1.00 93.25 91 ASP A CA 1
ATOM 719 C C . ASP A 1 91 ? 9.387 -15.166 5.051 1.00 93.25 91 ASP A C 1
ATOM 721 O O . ASP A 1 91 ? 10.058 -15.838 5.830 1.00 93.25 91 ASP A O 1
ATOM 725 N N . GLN A 1 92 ? 9.530 -15.297 3.726 1.00 93.69 92 GLN A N 1
ATOM 726 C CA . GLN A 1 92 ? 10.497 -16.196 3.076 1.00 93.69 92 GLN A CA 1
ATOM 727 C C . GLN A 1 92 ? 11.944 -15.658 3.060 1.00 93.69 92 GLN A C 1
ATOM 729 O O . GLN A 1 92 ? 12.853 -16.335 2.581 1.00 93.69 92 GLN A O 1
ATOM 734 N N . GLY A 1 93 ? 12.186 -14.427 3.521 1.00 92.00 93 GLY A N 1
ATOM 735 C CA . GLY A 1 93 ? 13.505 -13.781 3.511 1.00 92.00 93 GLY A CA 1
ATOM 736 C C . GLY A 1 93 ? 14.012 -13.355 2.125 1.00 92.00 93 GLY A C 1
ATOM 737 O O . GLY A 1 93 ? 15.145 -12.878 1.998 1.00 92.00 93 GLY A O 1
ATOM 738 N N . LEU A 1 94 ? 13.185 -13.482 1.084 1.00 90.25 94 LEU A N 1
ATOM 739 C CA . LEU A 1 94 ? 13.542 -13.198 -0.308 1.00 90.25 94 LEU A CA 1
ATOM 740 C C . LEU A 1 94 ? 13.542 -11.698 -0.612 1.00 90.25 94 LEU A C 1
ATOM 742 O O . LEU A 1 94 ? 14.401 -11.224 -1.350 1.00 90.25 94 LEU A O 1
ATOM 746 N N . LEU A 1 95 ? 12.637 -10.920 -0.007 1.00 86.75 95 LEU A N 1
ATOM 747 C CA . LEU A 1 95 ? 12.516 -9.488 -0.320 1.00 86.75 95 LEU A CA 1
ATOM 748 C C . LEU A 1 95 ? 13.752 -8.671 0.102 1.00 86.75 95 LEU A C 1
ATOM 750 O O . LEU A 1 95 ? 14.051 -7.632 -0.483 1.00 86.75 95 LEU A O 1
ATOM 754 N N . PHE A 1 96 ? 14.479 -9.133 1.120 1.00 89.06 96 PHE A N 1
ATOM 755 C CA . PHE A 1 96 ? 15.686 -8.477 1.625 1.00 89.06 96 PHE A CA 1
ATOM 756 C C . PHE A 1 96 ? 16.971 -9.267 1.334 1.00 89.06 96 PHE A C 1
ATOM 758 O O . PHE A 1 96 ? 18.042 -8.893 1.820 1.00 89.06 96 PHE A O 1
ATOM 765 N N . ASN A 1 97 ? 16.899 -10.341 0.537 1.00 86.06 97 ASN A N 1
ATOM 766 C CA . ASN A 1 97 ? 18.025 -11.245 0.271 1.00 86.06 97 ASN A CA 1
ATOM 767 C C . ASN A 1 97 ? 18.717 -11.713 1.569 1.00 86.06 97 ASN A C 1
ATOM 769 O O . ASN A 1 97 ? 19.942 -11.647 1.688 1.00 86.06 97 ASN A O 1
ATOM 773 N N . GLY A 1 98 ? 17.923 -12.078 2.581 1.00 85.38 98 GLY A N 1
ATOM 774 C CA . GLY A 1 98 ? 18.403 -12.501 3.901 1.00 85.38 98 GLY A CA 1
ATOM 775 C C . GLY A 1 98 ? 19.013 -11.402 4.786 1.00 85.38 98 GLY A C 1
ATOM 776 O O . GLY A 1 98 ? 19.557 -11.709 5.844 1.00 85.38 98 GLY A O 1
ATOM 777 N N . LYS A 1 99 ? 18.961 -10.122 4.390 1.00 89.56 99 LYS A N 1
ATOM 778 C CA . LYS A 1 99 ? 19.492 -9.003 5.191 1.00 89.56 99 LYS A CA 1
ATOM 779 C C . LYS A 1 99 ? 18.415 -8.397 6.087 1.00 89.56 99 LYS A C 1
ATOM 781 O O . LYS A 1 99 ? 17.281 -8.234 5.670 1.00 89.56 99 LYS A O 1
ATOM 786 N N . ALA A 1 100 ? 18.790 -7.926 7.274 1.00 90.81 100 ALA A N 1
ATOM 787 C CA . ALA A 1 100 ? 17.854 -7.231 8.168 1.00 90.81 100 ALA A CA 1
ATOM 788 C C . ALA A 1 100 ? 17.415 -5.845 7.655 1.00 90.81 100 ALA A C 1
ATOM 790 O O . ALA A 1 100 ? 16.382 -5.322 8.066 1.00 90.81 100 ALA A O 1
ATOM 791 N N . THR A 1 101 ? 18.215 -5.220 6.781 1.00 92.56 101 THR A N 1
ATOM 792 C CA . THR A 1 101 ? 17.934 -3.888 6.228 1.00 92.56 101 THR A CA 1
ATOM 793 C C . THR A 1 101 ? 18.309 -3.806 4.752 1.00 92.56 101 THR A C 1
ATOM 795 O O . THR A 1 101 ? 19.237 -4.478 4.290 1.00 92.56 101 THR A O 1
ATOM 798 N N . LYS A 1 102 ? 17.625 -2.928 4.014 1.00 90.00 102 LYS A N 1
ATOM 799 C CA . LYS A 1 102 ? 17.957 -2.564 2.633 1.00 90.00 102 LYS A CA 1
ATOM 800 C C . LYS A 1 102 ? 18.072 -1.055 2.482 1.00 90.00 102 LYS A C 1
ATOM 802 O O . LYS A 1 102 ? 17.489 -0.292 3.243 1.00 90.00 102 LYS A O 1
ATOM 807 N N . THR A 1 103 ? 18.857 -0.612 1.504 1.00 89.00 103 THR A N 1
ATOM 808 C CA . THR A 1 103 ? 18.956 0.816 1.185 1.00 89.00 103 THR A CA 1
ATOM 809 C C . THR A 1 103 ? 17.921 1.167 0.134 1.00 89.00 103 THR A C 1
ATOM 811 O O . THR A 1 103 ? 17.994 0.680 -0.991 1.00 89.00 103 THR A O 1
ATOM 814 N N . ALA A 1 104 ? 17.000 2.051 0.487 1.00 83.88 104 ALA A N 1
ATOM 815 C CA . ALA A 1 104 ? 16.074 2.658 -0.448 1.00 83.88 104 ALA A CA 1
ATOM 816 C C . ALA A 1 104 ? 16.574 4.043 -0.867 1.00 83.88 104 ALA A C 1
ATOM 818 O O . ALA A 1 104 ? 17.358 4.697 -0.171 1.00 83.88 104 ALA A O 1
ATOM 819 N N . LYS A 1 105 ? 16.118 4.496 -2.036 1.00 81.44 105 LYS A N 1
ATOM 820 C CA . LYS A 1 105 ? 16.379 5.845 -2.532 1.00 81.44 105 LYS A CA 1
ATOM 821 C C . LYS A 1 105 ? 15.059 6.518 -2.867 1.00 81.44 105 LYS A C 1
ATOM 823 O O . LYS A 1 105 ? 14.326 6.043 -3.727 1.00 81.44 105 LYS A O 1
ATOM 828 N N . SER A 1 106 ? 14.803 7.653 -2.233 1.00 77.19 106 SER A N 1
ATOM 829 C CA . SER A 1 106 ? 13.658 8.511 -2.533 1.00 77.19 106 SER A CA 1
ATOM 830 C C . SER A 1 106 ? 14.138 9.951 -2.662 1.00 77.19 106 SER A C 1
ATOM 832 O O . SER A 1 106 ? 14.950 10.405 -1.860 1.00 77.19 106 SER A O 1
ATOM 834 N N . GLN A 1 107 ? 13.697 10.651 -3.712 1.00 70.31 107 GLN A N 1
ATOM 835 C CA . GLN A 1 107 ? 14.015 12.070 -3.954 1.00 70.31 107 GLN A CA 1
ATOM 836 C C . GLN A 1 107 ? 15.518 12.408 -3.849 1.00 70.31 107 GLN A C 1
ATOM 838 O O . GLN A 1 107 ? 15.921 13.427 -3.298 1.00 70.31 107 GLN A O 1
ATOM 843 N N . GLY A 1 108 ? 16.380 11.511 -4.339 1.00 79.00 108 GLY A N 1
ATOM 844 C CA . GLY A 1 108 ? 17.835 11.695 -4.294 1.00 79.00 108 GLY A CA 1
ATOM 845 C C . GLY A 1 108 ? 18.499 11.326 -2.963 1.00 79.00 108 GLY A C 1
ATOM 846 O O . GLY A 1 108 ? 19.708 11.105 -2.954 1.00 79.00 108 GLY A O 1
ATOM 847 N N . LYS A 1 109 ? 17.735 11.158 -1.878 1.00 82.81 109 LYS A N 1
ATOM 848 C CA . LYS A 1 109 ? 18.238 10.755 -0.560 1.00 82.81 109 LYS A CA 1
ATOM 849 C C . LYS A 1 109 ? 18.225 9.234 -0.411 1.00 82.81 109 LYS A C 1
ATOM 851 O O . LYS A 1 109 ? 17.287 8.565 -0.845 1.00 82.81 109 LYS A O 1
ATOM 856 N N . LYS A 1 110 ? 19.287 8.692 0.187 1.00 88.75 110 LYS A N 1
ATOM 857 C CA . LYS A 1 110 ? 19.388 7.276 0.563 1.00 88.75 110 LYS A CA 1
ATOM 858 C C . LYS A 1 110 ? 19.013 7.126 2.028 1.00 88.75 110 LYS A C 1
ATOM 860 O O . LYS A 1 110 ? 19.468 7.911 2.853 1.00 88.75 110 LYS A O 1
ATOM 865 N N . PHE A 1 111 ? 18.235 6.105 2.336 1.00 89.31 111 PHE A N 1
ATOM 866 C CA . PHE A 1 111 ? 17.881 5.744 3.701 1.00 89.31 111 PHE A CA 1
ATOM 867 C C . PHE A 1 111 ? 17.851 4.225 3.823 1.00 89.31 111 PHE A C 1
ATOM 869 O O . PHE A 1 111 ? 17.768 3.512 2.818 1.00 89.31 111 PHE A O 1
ATOM 876 N N . LYS A 1 112 ? 17.993 3.730 5.048 1.00 92.00 112 LYS A N 1
ATOM 877 C CA . LYS A 1 112 ? 17.877 2.305 5.340 1.00 92.00 112 LYS A CA 1
ATOM 878 C C . LYS A 1 112 ? 16.443 2.024 5.764 1.00 92.00 112 LYS A C 1
ATOM 880 O O . LYS A 1 112 ? 15.885 2.820 6.504 1.00 92.00 112 LYS A O 1
ATOM 885 N N . ILE A 1 113 ? 15.892 0.933 5.254 1.00 92.31 113 ILE A N 1
ATOM 886 C CA . ILE A 1 113 ? 14.601 0.383 5.659 1.00 92.31 113 ILE A CA 1
ATOM 887 C C . ILE A 1 113 ? 14.884 -0.975 6.289 1.00 92.31 113 ILE A C 1
ATOM 889 O O . ILE A 1 113 ? 15.617 -1.767 5.684 1.00 92.31 113 ILE A O 1
ATOM 893 N N . SER A 1 114 ? 14.353 -1.241 7.478 1.00 95.12 114 SER A N 1
ATOM 894 C CA . SER A 1 114 ? 14.402 -2.560 8.115 1.00 95.12 114 SER A CA 1
ATOM 895 C C . SER A 1 114 ? 13.267 -3.474 7.641 1.00 95.12 114 SER A C 1
ATOM 897 O O . SER A 1 114 ? 12.278 -3.020 7.064 1.00 95.12 114 SER A O 1
ATOM 899 N N . ILE A 1 115 ? 13.410 -4.782 7.873 1.00 94.50 115 ILE A N 1
ATOM 900 C CA . ILE A 1 115 ? 12.317 -5.742 7.654 1.00 94.50 115 ILE A CA 1
ATOM 901 C C . ILE A 1 115 ? 11.071 -5.324 8.448 1.00 94.50 115 ILE A C 1
ATOM 903 O O . ILE A 1 115 ? 9.977 -5.303 7.896 1.00 94.50 115 ILE A O 1
ATOM 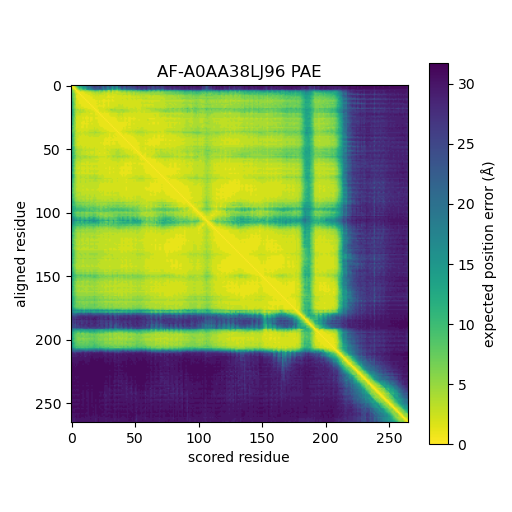907 N N . GLU A 1 116 ? 11.240 -4.947 9.714 1.00 94.62 116 GLU A N 1
ATOM 908 C CA . GLU A 1 116 ? 10.144 -4.551 10.607 1.00 94.62 116 GLU A CA 1
ATOM 909 C C . GLU A 1 116 ? 9.416 -3.294 10.112 1.00 94.62 116 GLU A C 1
ATOM 911 O O . GLU A 1 116 ? 8.185 -3.278 10.056 1.00 94.62 116 GLU A O 1
ATOM 916 N N . GLU A 1 117 ? 10.161 -2.269 9.682 1.00 94.25 117 GLU A N 1
ATOM 917 C CA . GLU A 1 117 ? 9.603 -1.031 9.123 1.00 94.25 117 GLU A CA 1
ATOM 918 C C . GLU A 1 117 ? 8.792 -1.309 7.849 1.00 94.25 117 GLU A C 1
ATOM 920 O O . GLU A 1 117 ? 7.683 -0.794 7.675 1.00 94.25 117 GLU A O 1
ATOM 925 N N . GLU A 1 118 ? 9.319 -2.151 6.956 1.00 94.50 118 GLU A N 1
ATOM 926 C CA . GLU A 1 118 ? 8.636 -2.513 5.715 1.00 94.50 118 GLU A CA 1
ATOM 927 C C . GLU A 1 118 ? 7.393 -3.375 5.976 1.00 94.50 118 GLU A C 1
ATOM 929 O O . GLU A 1 118 ? 6.334 -3.103 5.407 1.00 94.50 118 GLU A O 1
ATOM 934 N N . SER A 1 119 ? 7.482 -4.364 6.867 1.00 96.31 119 SER A N 1
ATOM 935 C CA . SER A 1 119 ? 6.356 -5.219 7.260 1.00 96.31 119 SER A CA 1
ATOM 936 C C . SER A 1 119 ? 5.215 -4.407 7.861 1.00 96.31 119 SER A C 1
ATOM 938 O O . SER A 1 119 ? 4.072 -4.519 7.419 1.00 96.31 119 SER A O 1
ATOM 940 N N . THR A 1 120 ? 5.524 -3.524 8.810 1.00 96.69 120 THR A N 1
ATOM 941 C CA . THR A 1 120 ? 4.561 -2.607 9.433 1.00 96.69 120 THR A CA 1
ATOM 942 C C . THR A 1 120 ? 3.886 -1.705 8.396 1.00 96.69 120 THR A C 1
ATOM 944 O O . THR A 1 120 ? 2.668 -1.500 8.425 1.00 96.69 120 THR A O 1
ATOM 947 N N . ARG A 1 121 ? 4.648 -1.188 7.425 1.00 95.50 121 ARG A N 1
ATOM 948 C CA . ARG A 1 121 ? 4.114 -0.364 6.332 1.00 95.50 121 ARG A CA 1
ATOM 949 C C . ARG A 1 121 ? 3.170 -1.153 5.421 1.00 95.50 121 ARG A C 1
ATOM 951 O O . ARG A 1 121 ? 2.108 -0.647 5.055 1.00 95.50 121 ARG A O 1
ATOM 958 N N . LEU A 1 122 ? 3.543 -2.375 5.040 1.00 97.38 122 LEU A N 1
ATOM 959 C CA . LEU A 1 122 ? 2.722 -3.239 4.187 1.00 97.38 122 LEU A CA 1
ATOM 960 C C . LEU A 1 122 ? 1.439 -3.686 4.900 1.00 97.38 122 LEU A C 1
ATOM 962 O O . LEU A 1 122 ? 0.369 -3.600 4.303 1.00 97.38 122 LEU A O 1
ATOM 966 N N . LEU A 1 123 ? 1.519 -4.068 6.178 1.00 98.38 123 LEU A N 1
ATOM 967 C CA . LEU A 1 123 ? 0.358 -4.439 6.994 1.00 98.38 123 LEU A CA 1
ATOM 968 C C . LEU A 1 123 ? -0.612 -3.269 7.188 1.00 98.38 123 LEU A C 1
ATOM 970 O O . LEU A 1 123 ? -1.819 -3.448 7.050 1.00 98.38 123 LEU A O 1
ATOM 974 N N . GLY A 1 124 ? -0.106 -2.055 7.431 1.00 97.44 124 GLY A N 1
ATOM 975 C CA . GLY A 1 124 ? -0.949 -0.859 7.511 1.00 97.44 124 GLY A CA 1
ATOM 976 C C . GLY A 1 124 ? -1.688 -0.558 6.200 1.00 97.44 124 GLY A C 1
ATOM 977 O O . GLY A 1 124 ? -2.874 -0.225 6.217 1.00 97.44 124 GLY A O 1
ATOM 978 N N . ASN A 1 125 ? -1.016 -0.729 5.055 1.00 97.81 125 ASN A N 1
ATOM 979 C CA . ASN A 1 125 ? -1.637 -0.573 3.736 1.00 97.81 125 ASN A CA 1
ATOM 980 C C . ASN A 1 125 ? -2.661 -1.676 3.435 1.00 97.81 125 ASN A C 1
ATOM 982 O O . ASN A 1 125 ? -3.683 -1.398 2.810 1.00 97.81 125 ASN A O 1
ATOM 986 N N . LEU A 1 126 ? -2.396 -2.903 3.884 1.00 98.50 126 LEU A N 1
ATOM 987 C CA . LEU A 1 126 ? -3.307 -4.036 3.745 1.00 98.50 126 LEU A CA 1
ATOM 988 C C . LEU A 1 126 ? -4.576 -3.813 4.573 1.00 98.50 126 LEU A C 1
ATOM 990 O O . LEU A 1 126 ? -5.679 -3.960 4.055 1.00 98.50 126 LEU A O 1
ATOM 994 N N . GLY A 1 127 ? -4.420 -3.365 5.823 1.00 98.25 127 GLY A N 1
ATOM 995 C CA . GLY A 1 127 ? -5.536 -2.966 6.678 1.00 98.25 127 GLY A CA 1
ATOM 996 C C . GLY A 1 127 ? -6.388 -1.876 6.030 1.00 98.25 127 GLY A C 1
ATOM 997 O O . GLY A 1 127 ? -7.609 -2.001 5.976 1.00 98.25 127 GLY A O 1
ATOM 998 N N . TRP A 1 128 ? -5.748 -0.860 5.440 1.00 97.25 128 TRP A N 1
ATOM 999 C CA . TRP A 1 128 ? -6.457 0.197 4.718 1.00 97.25 128 TRP A CA 1
ATOM 1000 C C . TRP A 1 128 ? -7.250 -0.354 3.527 1.00 97.25 128 TRP A C 1
ATOM 1002 O O . TRP A 1 128 ? -8.422 -0.019 3.375 1.00 97.25 128 TRP A O 1
ATOM 1012 N N . ALA A 1 129 ? -6.651 -1.220 2.704 1.00 98.19 129 ALA A N 1
ATOM 1013 C CA . ALA A 1 129 ? -7.337 -1.801 1.551 1.00 98.19 129 ALA A CA 1
ATOM 1014 C C . ALA A 1 129 ? -8.572 -2.621 1.971 1.00 98.19 129 ALA A C 1
ATOM 1016 O O . ALA A 1 129 ? -9.643 -2.457 1.387 1.00 98.19 129 ALA A O 1
ATOM 1017 N N . TYR A 1 130 ? -8.472 -3.413 3.045 1.00 98.62 130 TYR A N 1
ATOM 1018 C CA . TYR A 1 130 ? -9.618 -4.137 3.601 1.00 98.62 130 TYR A CA 1
ATOM 1019 C C . TYR A 1 130 ? -10.701 -3.215 4.176 1.00 98.62 130 TYR A C 1
ATOM 1021 O O . TYR A 1 130 ? -11.887 -3.490 3.991 1.00 98.62 130 TYR A O 1
ATOM 1029 N N . MET A 1 131 ? -10.334 -2.094 4.812 1.00 97.38 131 MET A N 1
ATOM 1030 C CA . MET A 1 131 ? -11.319 -1.092 5.244 1.00 97.38 131 MET A CA 1
ATOM 1031 C C . MET A 1 131 ? -12.110 -0.529 4.063 1.00 97.38 131 MET A C 1
ATOM 1033 O O . MET A 1 131 ? -13.317 -0.323 4.183 1.00 97.38 131 MET A O 1
ATOM 1037 N N . GLN A 1 132 ? -11.449 -0.293 2.926 1.00 97.00 132 GLN A N 1
ATOM 1038 C CA . GLN A 1 132 ? -12.113 0.196 1.716 1.00 97.00 132 GLN A CA 1
ATOM 1039 C C . GLN A 1 132 ? -13.075 -0.837 1.110 1.00 97.00 132 GLN A C 1
ATOM 1041 O O . GLN A 1 132 ? -14.043 -0.441 0.470 1.00 97.00 132 GLN A O 1
ATOM 1046 N N . GLN A 1 133 ? -12.855 -2.133 1.354 1.00 97.25 133 GLN A N 1
ATOM 1047 C CA . GLN A 1 133 ? -13.795 -3.211 1.018 1.00 97.25 133 GLN A CA 1
ATOM 1048 C C . GLN A 1 133 ? -14.877 -3.439 2.088 1.00 97.25 133 GLN A C 1
ATOM 1050 O O . GLN A 1 133 ? -15.646 -4.393 1.988 1.00 97.25 133 GLN A O 1
ATOM 1055 N N . SER A 1 134 ? -14.914 -2.627 3.150 1.00 97.50 134 SER A N 1
ATOM 1056 C CA . SER A 1 134 ? -15.749 -2.860 4.338 1.00 97.50 134 SER A CA 1
ATOM 1057 C C . SER A 1 134 ? -15.501 -4.212 5.027 1.00 97.50 134 SER A C 1
ATOM 1059 O O . SER A 1 134 ? -16.303 -4.656 5.849 1.00 97.50 134 SER A O 1
ATOM 1061 N N . ASN A 1 135 ? -14.362 -4.859 4.760 1.00 98.25 135 ASN A N 1
ATOM 1062 C CA . ASN A 1 135 ? -13.944 -6.078 5.443 1.00 98.25 135 ASN A CA 1
ATOM 1063 C C . ASN A 1 135 ? -13.193 -5.718 6.733 1.00 98.25 135 ASN A C 1
ATOM 1065 O O . ASN A 1 135 ? -11.969 -5.823 6.838 1.00 98.25 135 ASN A O 1
ATOM 1069 N N . TYR A 1 136 ? -13.945 -5.251 7.729 1.00 98.25 136 TYR A N 1
ATOM 1070 C CA . TYR A 1 136 ? -13.379 -4.744 8.981 1.00 98.25 136 TYR A CA 1
ATOM 1071 C C . TYR A 1 136 ? -12.700 -5.824 9.832 1.00 98.25 136 TYR A C 1
ATOM 1073 O O . TYR A 1 136 ? -11.806 -5.495 10.608 1.00 98.25 136 TYR A O 1
ATOM 1081 N N . ILE A 1 137 ? -13.072 -7.096 9.654 1.00 98.44 137 ILE A N 1
ATOM 1082 C CA . ILE A 1 137 ? -12.454 -8.237 10.346 1.00 98.44 137 ILE A CA 1
ATOM 1083 C C . ILE A 1 137 ? -11.021 -8.443 9.838 1.00 98.44 137 ILE A C 1
ATOM 1085 O O . ILE A 1 137 ? -10.076 -8.490 10.627 1.00 98.44 137 ILE A O 1
ATOM 1089 N N . ALA A 1 138 ? -10.837 -8.510 8.515 1.00 98.38 138 ALA A N 1
ATOM 1090 C CA . ALA A 1 138 ? -9.507 -8.643 7.922 1.00 98.38 138 ALA A CA 1
ATOM 1091 C C . ALA A 1 138 ? -8.648 -7.389 8.163 1.00 98.38 138 ALA A C 1
ATOM 1093 O O . ALA A 1 138 ? -7.451 -7.497 8.444 1.00 98.38 138 ALA A O 1
ATOM 1094 N N . ALA A 1 139 ? -9.263 -6.201 8.122 1.00 98.62 139 ALA A N 1
ATOM 1095 C CA . ALA A 1 139 ? -8.585 -4.950 8.441 1.00 98.62 139 ALA A CA 1
ATOM 1096 C C . ALA A 1 139 ? -8.065 -4.923 9.888 1.00 98.62 139 ALA A C 1
ATOM 1098 O O . ALA A 1 139 ? -6.899 -4.597 10.114 1.00 98.62 139 ALA A O 1
ATOM 1099 N N . GLU A 1 140 ? -8.894 -5.315 10.862 1.00 98.50 140 GLU A N 1
ATOM 1100 C CA . GLU A 1 140 ? -8.488 -5.437 12.265 1.00 98.50 140 GLU A CA 1
ATOM 1101 C C . GLU A 1 140 ? -7.291 -6.379 12.419 1.00 98.50 140 GLU A C 1
ATOM 1103 O O . GLU A 1 140 ? -6.316 -6.016 13.080 1.00 98.50 140 GLU A O 1
ATOM 1108 N N . ALA A 1 141 ? -7.339 -7.562 11.799 1.00 98.50 141 ALA A N 1
ATOM 1109 C CA . ALA A 1 141 ? -6.251 -8.532 11.882 1.00 98.50 141 ALA A CA 1
ATOM 1110 C C . ALA A 1 141 ? -4.924 -7.945 11.367 1.00 98.50 141 ALA A C 1
ATOM 1112 O O . ALA A 1 141 ? -3.888 -8.076 12.024 1.00 98.50 141 ALA A O 1
ATOM 1113 N N . ALA A 1 142 ? -4.961 -7.235 10.234 1.00 98.44 142 ALA A N 1
ATOM 1114 C CA . ALA A 1 142 ? -3.789 -6.578 9.665 1.00 98.44 142 ALA A CA 1
ATOM 1115 C C . ALA A 1 142 ? -3.242 -5.464 10.577 1.00 98.44 142 ALA A C 1
ATOM 1117 O O . ALA A 1 142 ? -2.036 -5.421 10.835 1.00 98.44 142 ALA A O 1
ATOM 1118 N N . TYR A 1 143 ? -4.107 -4.597 11.119 1.00 98.38 143 TYR A N 1
ATOM 1119 C CA . TYR A 1 143 ? -3.673 -3.533 12.029 1.00 98.38 143 TYR A CA 1
ATOM 1120 C C . TYR A 1 143 ? -3.112 -4.078 13.338 1.00 98.38 143 TYR A C 1
ATOM 1122 O O . TYR A 1 143 ? -2.062 -3.612 13.774 1.00 98.38 143 TYR A O 1
ATOM 1130 N N . ARG A 1 144 ? -3.741 -5.095 13.939 1.00 98.25 144 ARG A N 1
ATOM 1131 C CA . ARG A 1 144 ? -3.206 -5.744 15.144 1.00 98.25 144 ARG A CA 1
ATOM 1132 C C . ARG A 1 144 ? -1.833 -6.352 14.886 1.00 98.25 144 ARG A C 1
ATOM 1134 O O . ARG A 1 144 ? -0.920 -6.062 15.648 1.00 98.25 144 ARG A O 1
ATOM 1141 N N . LYS A 1 145 ? -1.659 -7.113 13.796 1.00 98.00 145 LYS A N 1
ATOM 1142 C CA . LYS A 1 145 ? -0.351 -7.685 13.421 1.00 98.00 145 LYS A CA 1
ATOM 1143 C C . LYS A 1 145 ? 0.699 -6.596 13.184 1.00 98.00 145 LYS A C 1
ATOM 1145 O O . LYS A 1 145 ? 1.860 -6.777 13.524 1.00 98.00 145 LYS A O 1
ATOM 1150 N N . SER A 1 146 ? 0.312 -5.450 12.625 1.00 97.44 146 SER A N 1
ATOM 1151 C CA . SER A 1 146 ? 1.238 -4.324 12.481 1.00 97.44 146 SER A CA 1
ATOM 1152 C C . SER A 1 146 ? 1.643 -3.734 13.834 1.00 97.44 146 SER A C 1
ATOM 1154 O O . SER A 1 146 ? 2.813 -3.431 14.038 1.00 97.44 146 SER A O 1
ATOM 1156 N N . LEU A 1 147 ? 0.682 -3.571 14.744 1.00 96.19 147 LEU A N 1
ATOM 1157 C CA . LEU A 1 147 ? 0.879 -2.951 16.056 1.00 96.19 147 LEU A CA 1
ATOM 1158 C C . LEU A 1 147 ? 1.657 -3.834 17.039 1.00 96.19 147 LEU A C 1
ATOM 1160 O O . LEU A 1 147 ? 2.171 -3.319 18.027 1.00 96.19 147 LEU A O 1
ATOM 1164 N N . THR A 1 148 ? 1.778 -5.143 16.782 1.00 97.12 148 THR A N 1
ATOM 1165 C CA . THR A 1 148 ? 2.696 -6.005 17.547 1.00 97.12 148 THR A CA 1
ATOM 1166 C C . THR A 1 148 ? 4.165 -5.764 17.207 1.00 97.12 148 THR A C 1
ATOM 1168 O O . THR A 1 148 ? 5.025 -6.163 17.983 1.00 97.12 148 THR A O 1
ATOM 1171 N N . ILE A 1 149 ? 4.452 -5.170 16.043 1.00 95.12 149 ILE A N 1
ATOM 1172 C CA . ILE A 1 149 ? 5.816 -4.871 15.589 1.00 95.12 149 ILE A CA 1
ATOM 1173 C C . ILE A 1 149 ? 6.199 -3.458 16.025 1.00 95.12 149 ILE A C 1
ATOM 1175 O O . ILE A 1 149 ? 7.219 -3.271 16.679 1.00 95.12 149 ILE A O 1
ATOM 1179 N N . ASP A 1 150 ? 5.371 -2.473 15.670 1.00 92.56 150 ASP A N 1
ATOM 1180 C CA . ASP A 1 150 ? 5.623 -1.068 15.974 1.00 92.56 150 ASP A CA 1
ATOM 1181 C C . ASP A 1 150 ? 4.323 -0.329 16.306 1.00 92.56 150 ASP A C 1
ATOM 1183 O O . ASP A 1 150 ? 3.307 -0.462 15.610 1.00 92.56 150 ASP A O 1
ATOM 1187 N N . LEU A 1 151 ? 4.365 0.457 17.383 1.00 91.19 151 LEU A N 1
ATOM 1188 C CA . LEU A 1 151 ? 3.225 1.237 17.851 1.00 91.19 151 LEU A CA 1
ATOM 1189 C C . LEU A 1 151 ? 3.079 2.499 17.005 1.00 91.19 151 LEU A C 1
ATOM 1191 O O . LEU A 1 151 ? 3.994 3.309 16.895 1.00 91.19 151 LEU A O 1
ATOM 1195 N N . ASP A 1 152 ? 1.888 2.691 16.449 1.00 91.31 152 ASP A N 1
ATOM 1196 C CA . ASP A 1 152 ? 1.603 3.793 15.540 1.00 91.31 152 ASP A CA 1
ATOM 1197 C C . ASP A 1 152 ? 0.191 4.328 15.780 1.00 91.31 152 ASP A C 1
ATOM 1199 O O . ASP A 1 152 ? -0.798 3.596 15.677 1.00 91.31 152 ASP A O 1
ATOM 1203 N N . ASP A 1 153 ? 0.105 5.623 16.081 1.00 92.06 153 ASP A N 1
ATOM 1204 C CA . ASP A 1 153 ? -1.149 6.296 16.420 1.00 92.06 153 ASP A CA 1
ATOM 1205 C C . ASP A 1 153 ? -2.166 6.268 15.266 1.00 92.06 153 ASP A C 1
ATOM 1207 O O . ASP A 1 153 ? -3.368 6.131 15.503 1.00 92.06 153 ASP A O 1
ATOM 1211 N N . ASN A 1 154 ? -1.723 6.336 14.004 1.00 92.25 154 ASN A N 1
ATOM 1212 C CA . ASN A 1 154 ? -2.613 6.262 12.841 1.00 92.25 154 ASN A CA 1
ATOM 1213 C C . ASN A 1 154 ? -3.210 4.851 12.717 1.00 92.25 154 ASN A C 1
ATOM 1215 O O . ASN A 1 154 ? -4.423 4.692 12.552 1.00 92.25 154 ASN A O 1
ATOM 1219 N N . LYS A 1 155 ? -2.380 3.814 12.875 1.00 94.62 155 LYS A N 1
ATOM 1220 C CA . LYS A 1 155 ? -2.828 2.413 12.869 1.00 94.62 155 LYS A CA 1
ATOM 1221 C C . LYS A 1 155 ? -3.759 2.109 14.047 1.00 94.62 155 LYS A C 1
ATOM 1223 O O . LYS A 1 155 ? -4.758 1.421 13.846 1.00 94.62 155 LYS A O 1
ATOM 1228 N N . LEU A 1 156 ? -3.500 2.665 15.236 1.00 95.50 156 LEU A N 1
ATOM 1229 C CA . LEU A 1 156 ? -4.407 2.576 16.390 1.00 95.50 156 LEU A CA 1
ATOM 1230 C C . LEU A 1 156 ? -5.762 3.235 16.103 1.00 95.50 156 LEU A C 1
ATOM 1232 O O . LEU A 1 156 ? -6.803 2.647 16.398 1.00 95.50 156 LEU A O 1
ATOM 1236 N N . CYS A 1 157 ? -5.769 4.415 15.474 1.00 95.38 157 CYS A N 1
ATOM 1237 C CA . CYS A 1 157 ? -7.011 5.082 15.078 1.00 95.38 157 CYS A CA 1
ATOM 1238 C C . CYS A 1 157 ? -7.826 4.236 14.096 1.00 95.38 157 CYS A C 1
ATOM 1240 O O . CYS A 1 157 ? -9.026 4.037 14.291 1.00 95.38 157 CYS A O 1
ATOM 1242 N N . ASN A 1 158 ? -7.176 3.697 13.063 1.00 96.62 158 ASN A N 1
ATOM 1243 C CA . ASN A 1 158 ? -7.847 2.860 12.071 1.00 96.62 158 ASN A CA 1
ATOM 1244 C C . ASN A 1 158 ? -8.348 1.538 12.673 1.00 96.62 158 ASN A C 1
ATOM 1246 O O . ASN A 1 158 ? -9.438 1.092 12.319 1.00 96.62 158 ASN A O 1
ATOM 1250 N N . LEU A 1 159 ? -7.620 0.950 13.631 1.00 97.56 159 LEU A N 1
ATOM 1251 C CA . LEU A 1 159 ? -8.100 -0.194 14.411 1.00 97.56 159 LEU A CA 1
ATOM 1252 C C . LEU A 1 159 ? -9.365 0.164 15.204 1.00 97.56 159 LEU A C 1
ATOM 1254 O O . LEU A 1 159 ? -10.344 -0.578 15.155 1.00 97.56 159 LEU A O 1
ATOM 1258 N N . GLY A 1 160 ? -9.383 1.320 15.874 1.00 97.06 160 GLY A N 1
ATOM 1259 C CA . GLY A 1 160 ? -10.574 1.831 16.556 1.00 97.06 160 GLY A CA 1
ATOM 1260 C C . GLY A 1 160 ? -11.776 1.958 15.613 1.00 97.06 160 GLY A C 1
ATOM 1261 O O . GLY A 1 160 ? -12.872 1.511 15.946 1.00 97.06 160 GLY A O 1
ATOM 1262 N N . ILE A 1 161 ? -11.565 2.484 14.402 1.00 96.69 161 ILE A N 1
ATOM 1263 C CA . ILE A 1 161 ? -12.604 2.564 13.363 1.00 96.69 161 ILE A CA 1
ATOM 1264 C C . ILE A 1 161 ? -13.104 1.170 12.960 1.00 96.69 161 ILE A C 1
ATOM 1266 O O . ILE A 1 161 ? -14.314 0.956 12.880 1.00 96.69 161 ILE A O 1
ATOM 1270 N N . CYS A 1 162 ? -12.205 0.205 12.752 1.00 98.00 162 CYS A N 1
ATOM 1271 C CA . CYS A 1 162 ? -12.591 -1.172 12.430 1.00 98.00 162 CYS A CA 1
ATOM 1272 C C . CYS A 1 162 ? -13.468 -1.789 13.528 1.00 98.00 162 CYS A C 1
ATOM 1274 O O . CYS A 1 162 ? -14.473 -2.428 13.226 1.00 98.00 162 CYS A O 1
ATOM 1276 N N . LEU A 1 163 ? -13.117 -1.570 14.796 1.00 97.94 163 LEU A N 1
ATOM 1277 C CA . LEU A 1 163 ? -13.864 -2.084 15.944 1.00 97.94 163 LEU A CA 1
ATOM 1278 C C . LEU A 1 163 ? -15.251 -1.445 16.071 1.00 97.94 163 LEU A C 1
ATOM 1280 O O . LEU A 1 163 ? -16.224 -2.149 16.335 1.00 97.94 163 LEU A O 1
ATOM 1284 N N . MET A 1 164 ? -15.367 -0.137 15.828 1.00 97.38 164 MET A N 1
ATOM 1285 C CA . MET A 1 164 ? -16.657 0.560 15.813 1.00 97.38 164 MET A CA 1
ATOM 1286 C C . MET A 1 164 ? -17.593 0.026 14.728 1.00 97.38 164 MET A C 1
ATOM 1288 O O . MET A 1 164 ? -18.761 -0.234 15.007 1.00 97.38 164 MET A O 1
ATOM 1292 N N . HIS A 1 165 ? -17.083 -0.216 13.517 1.00 96.81 165 HIS A N 1
ATOM 1293 C CA . HIS A 1 165 ? -17.874 -0.827 12.445 1.00 96.81 165 HIS A CA 1
ATOM 1294 C C . HIS A 1 165 ? -18.332 -2.258 12.761 1.00 96.81 165 HIS A C 1
ATOM 1296 O O . HIS A 1 165 ? -19.353 -2.699 12.243 1.00 96.81 165 HIS A O 1
ATOM 1302 N N . GLN A 1 166 ? -17.615 -2.964 13.635 1.00 96.94 166 GLN A N 1
ATOM 1303 C CA . GLN A 1 166 ? -18.000 -4.283 14.144 1.00 96.94 166 GLN A CA 1
ATOM 1304 C C . GLN A 1 166 ? -18.903 -4.220 15.394 1.00 96.94 166 GLN A C 1
ATOM 1306 O O . GLN A 1 166 ? -19.225 -5.256 15.969 1.00 96.94 166 GLN A O 1
ATOM 1311 N N . GLY A 1 167 ? -19.292 -3.027 15.861 1.00 95.19 167 GLY A N 1
ATOM 1312 C CA . GLY A 1 167 ? -20.108 -2.845 17.069 1.00 95.19 167 GLY A CA 1
ATOM 1313 C C . GLY A 1 167 ? -19.346 -2.990 18.394 1.00 95.19 167 GLY A C 1
ATOM 1314 O O . GLY A 1 167 ? -19.948 -2.929 19.465 1.00 95.19 167 GLY A O 1
ATOM 1315 N N . ARG A 1 168 ? -18.016 -3.137 18.359 1.00 96.94 168 ARG A N 1
ATOM 1316 C CA . ARG A 1 168 ? -17.139 -3.267 19.539 1.00 96.94 168 ARG A CA 1
ATOM 1317 C C . ARG A 1 168 ? -16.708 -1.893 20.071 1.00 96.94 168 ARG A C 1
ATOM 1319 O O . ARG A 1 168 ? -15.525 -1.619 20.266 1.00 96.94 168 ARG A O 1
ATOM 1326 N N . THR A 1 169 ? -17.678 -1.012 20.321 1.00 95.44 169 THR A N 1
ATOM 1327 C CA . THR A 1 169 ? -17.442 0.405 20.671 1.00 95.44 169 THR A CA 1
ATOM 1328 C C . THR A 1 169 ? -16.655 0.588 21.971 1.00 95.44 169 THR A C 1
ATOM 1330 O O . THR A 1 169 ? -15.813 1.478 22.061 1.00 95.44 169 THR A O 1
ATOM 1333 N N . VAL A 1 170 ? -16.887 -0.266 22.975 1.00 94.44 170 VAL A N 1
ATOM 1334 C CA . VAL A 1 170 ? -16.184 -0.194 24.271 1.00 94.44 170 VAL A CA 1
ATOM 1335 C C . VAL A 1 170 ? -14.681 -0.394 24.087 1.00 94.44 170 VAL A C 1
ATOM 1337 O O . VAL A 1 170 ? -13.881 0.389 24.588 1.00 94.44 170 VAL A O 1
ATOM 1340 N N . GLU A 1 171 ? -14.298 -1.401 23.307 1.00 95.38 171 GLU A N 1
ATOM 1341 C CA . GLU A 1 171 ? -12.897 -1.695 23.023 1.00 95.38 171 GLU A CA 1
ATOM 1342 C C . GLU A 1 171 ? -12.254 -0.620 22.142 1.00 95.38 171 GLU A C 1
ATOM 1344 O O . GLU A 1 171 ? -11.129 -0.195 22.408 1.00 95.38 171 GLU A O 1
ATOM 1349 N N . ALA A 1 172 ? -12.989 -0.125 21.139 1.00 95.69 172 ALA A N 1
ATOM 1350 C CA . ALA A 1 172 ? -12.542 0.995 20.318 1.00 95.69 172 ALA A CA 1
ATOM 1351 C C . ALA A 1 172 ? -12.204 2.220 21.181 1.00 95.69 172 ALA A C 1
ATOM 1353 O O . ALA A 1 172 ? -11.161 2.842 20.990 1.00 95.69 172 ALA A O 1
ATOM 1354 N N . LYS A 1 173 ? -13.046 2.530 22.175 1.00 94.00 173 LYS A N 1
ATOM 1355 C CA . LYS A 1 173 ? -12.826 3.635 23.114 1.00 94.00 173 LYS A CA 1
ATOM 1356 C C . LYS A 1 173 ? -11.557 3.436 23.940 1.00 94.00 173 LYS A C 1
ATOM 1358 O O . LYS A 1 173 ? -10.766 4.368 24.045 1.00 94.00 173 LYS A O 1
ATOM 1363 N N . THR A 1 174 ? -11.328 2.235 24.470 1.00 94.12 174 THR A N 1
ATOM 1364 C CA . THR A 1 174 ? -10.098 1.916 25.213 1.00 94.12 174 THR A CA 1
ATOM 1365 C C . THR A 1 174 ? -8.849 2.087 24.350 1.00 94.12 174 THR A C 1
ATOM 1367 O O . THR A 1 174 ? -7.858 2.645 24.810 1.00 94.12 174 THR A O 1
ATOM 1370 N N . ILE A 1 175 ? -8.888 1.654 23.088 1.00 92.56 175 ILE A N 1
ATOM 1371 C CA . ILE A 1 175 ? -7.758 1.820 22.164 1.00 92.56 175 ILE A CA 1
ATOM 1372 C C . ILE A 1 175 ? -7.504 3.300 21.864 1.00 92.56 175 ILE A C 1
ATOM 1374 O O . ILE A 1 175 ? -6.365 3.755 21.945 1.00 92.56 175 ILE A O 1
ATOM 1378 N N . LEU A 1 176 ? -8.558 4.065 21.572 1.00 90.69 176 LEU A N 1
ATOM 1379 C CA . LEU A 1 176 ? -8.451 5.478 21.203 1.00 90.69 176 LEU A CA 1
ATOM 1380 C C . LEU A 1 176 ? -8.052 6.385 22.376 1.00 90.69 176 LEU A C 1
ATOM 1382 O O . LEU A 1 176 ? -7.454 7.430 22.142 1.00 90.69 176 LEU A O 1
ATOM 1386 N N . GLN A 1 177 ? -8.315 5.987 23.625 1.00 88.00 177 GLN A N 1
ATOM 1387 C CA . GLN A 1 177 ? -7.836 6.693 24.824 1.00 88.00 177 GLN A CA 1
ATOM 1388 C C . GLN A 1 177 ? -6.307 6.726 24.930 1.00 88.00 177 GLN A C 1
ATOM 1390 O O . GLN A 1 177 ? -5.755 7.658 25.513 1.00 88.00 177 GLN A O 1
ATOM 1395 N N . ASN A 1 178 ? -5.629 5.724 24.368 1.00 79.06 178 ASN A N 1
ATOM 1396 C CA . ASN A 1 178 ? -4.171 5.632 24.394 1.00 79.06 178 ASN A CA 1
ATOM 1397 C C . ASN A 1 178 ? -3.503 6.429 23.264 1.00 79.06 178 ASN A C 1
ATOM 1399 O O . ASN A 1 178 ? -2.283 6.586 23.274 1.00 79.06 178 ASN A O 1
ATOM 1403 N N . VAL A 1 179 ? -4.282 6.936 22.303 1.00 84.31 179 VAL A N 1
ATOM 1404 C CA . VAL A 1 179 ? -3.769 7.755 21.204 1.00 84.31 179 VAL A CA 1
ATOM 1405 C C . VAL A 1 179 ? -3.572 9.181 21.699 1.00 84.31 179 VAL A C 1
ATOM 1407 O O . VAL A 1 179 ? -4.495 9.810 22.222 1.00 84.31 179 VAL A O 1
ATOM 1410 N N . LYS A 1 180 ? -2.366 9.723 21.521 1.00 73.25 180 LYS A N 1
ATOM 1411 C CA . LYS A 1 180 ? -2.085 11.108 21.907 1.00 73.25 180 LYS A CA 1
ATOM 1412 C C . LYS A 1 180 ? -2.881 12.061 21.004 1.00 73.25 180 LYS A C 1
ATOM 1414 O O . LYS A 1 180 ? -2.769 11.955 19.778 1.00 73.25 180 LYS A O 1
ATOM 1419 N N . PRO A 1 181 ? -3.639 13.025 21.562 1.00 63.31 181 PRO A N 1
ATOM 1420 C CA . PRO A 1 181 ? -4.232 14.089 20.762 1.00 63.31 181 PRO A CA 1
ATOM 1421 C C . PRO A 1 181 ? -3.102 14.842 20.056 1.00 63.31 181 PRO A C 1
ATOM 1423 O O . PRO A 1 181 ? -2.132 15.233 20.713 1.00 63.31 181 PRO A O 1
ATOM 1426 N N . ALA A 1 182 ? -3.189 15.025 18.737 1.00 57.66 182 ALA A N 1
ATOM 1427 C CA . ALA A 1 182 ? -2.185 15.812 18.032 1.00 57.66 182 ALA A CA 1
ATOM 1428 C C . ALA A 1 182 ? -2.209 17.242 18.599 1.00 57.66 182 ALA A C 1
ATOM 1430 O O . ALA A 1 182 ? -3.247 17.903 18.622 1.00 57.66 182 ALA A O 1
ATOM 1431 N N . SER A 1 183 ? -1.081 17.691 19.148 1.00 54.72 183 SER A N 1
ATOM 1432 C CA . SER A 1 183 ? -0.935 19.054 19.654 1.00 54.72 183 SER A CA 1
ATOM 1433 C C . SER A 1 183 ? -0.618 19.979 18.484 1.00 54.72 183 SER A C 1
ATOM 1435 O O . SER A 1 183 ? 0.246 19.664 17.672 1.00 54.72 183 SER A O 1
ATOM 1437 N N . ALA A 1 184 ? -1.252 21.151 18.431 1.00 51.69 184 ALA A N 1
ATOM 1438 C CA . ALA A 1 184 ? -1.079 22.153 17.373 1.00 51.69 184 ALA A CA 1
ATOM 1439 C C . ALA A 1 184 ? 0.351 22.745 17.249 1.00 51.69 184 ALA A C 1
ATOM 1441 O O . ALA A 1 184 ? 0.571 23.645 16.446 1.00 51.69 184 ALA A O 1
ATOM 1442 N N . ASN A 1 185 ? 1.321 22.262 18.037 1.00 50.75 185 ASN A N 1
ATOM 1443 C CA . ASN A 1 185 ? 2.705 22.748 18.092 1.00 50.75 185 ASN A CA 1
ATOM 1444 C C . ASN A 1 185 ? 3.754 21.701 17.667 1.00 50.75 185 ASN A C 1
ATOM 1446 O O . ASN A 1 185 ? 4.931 21.844 18.004 1.00 50.75 185 ASN A O 1
ATOM 1450 N N . VAL A 1 186 ? 3.364 20.629 16.973 1.00 51.56 186 VAL A N 1
ATOM 1451 C CA . VAL A 1 186 ? 4.314 19.585 16.564 1.00 51.56 186 VAL A CA 1
ATOM 1452 C C . VAL A 1 186 ? 4.837 19.853 15.140 1.00 51.56 186 VAL A C 1
ATOM 1454 O O . VAL A 1 186 ? 4.040 20.186 14.267 1.00 51.56 186 VAL A O 1
ATOM 1457 N N . PRO A 1 187 ? 6.157 19.730 14.877 1.00 45.75 187 PRO A N 1
ATOM 1458 C CA . PRO A 1 187 ? 6.727 19.952 13.548 1.00 45.75 187 PRO A CA 1
ATOM 1459 C C . PRO A 1 187 ? 6.053 19.108 12.454 1.00 45.75 187 PRO A C 1
ATOM 1461 O O . PRO A 1 187 ? 5.719 17.941 12.683 1.00 45.75 187 PRO A O 1
ATOM 1464 N N . GLU A 1 188 ? 5.901 19.695 11.261 1.00 44.34 188 GLU A N 1
ATOM 1465 C CA . GLU A 1 188 ? 5.333 19.054 10.067 1.00 44.34 188 GLU A CA 1
ATOM 1466 C C . GLU A 1 188 ? 5.897 17.637 9.867 1.00 44.34 188 GLU A C 1
ATOM 1468 O O . GLU A 1 188 ? 7.093 17.444 9.643 1.00 44.34 188 GLU A O 1
ATOM 1473 N N . GLY A 1 189 ? 5.019 16.635 9.973 1.00 47.22 189 GLY A N 1
ATOM 1474 C CA . GLY A 1 189 ? 5.367 15.212 9.875 1.00 47.22 189 GLY A CA 1
ATOM 1475 C C . GLY A 1 189 ? 4.753 14.329 10.966 1.00 47.22 189 GLY A C 1
ATOM 1476 O O . GLY A 1 189 ? 4.549 13.143 10.718 1.00 47.22 189 GLY A O 1
ATOM 1477 N N . LEU A 1 190 ? 4.393 14.893 12.127 1.00 47.22 190 LEU A N 1
ATOM 1478 C CA . LEU A 1 190 ? 3.667 14.179 13.197 1.00 47.22 190 LEU A CA 1
ATOM 1479 C C . LEU A 1 190 ? 2.136 14.352 13.151 1.00 47.22 190 LEU A C 1
ATOM 1481 O O . LEU A 1 190 ? 1.431 13.655 13.869 1.00 47.22 190 LEU A O 1
ATOM 1485 N N . ASP A 1 191 ? 1.608 15.184 12.249 1.00 53.84 191 ASP A N 1
ATOM 1486 C CA . ASP A 1 191 ? 0.164 15.328 11.959 1.00 53.84 191 ASP A CA 1
ATOM 1487 C C . ASP A 1 191 ? -0.434 14.141 11.168 1.00 53.84 191 ASP A C 1
ATOM 1489 O O . ASP A 1 191 ? -1.551 14.195 10.647 1.00 53.84 191 ASP A O 1
ATOM 1493 N N . SER A 1 192 ? 0.313 13.040 11.055 1.00 65.06 192 SER A N 1
ATOM 1494 C CA . SER A 1 192 ? -0.029 11.869 10.242 1.00 65.06 192 SER A CA 1
ATOM 1495 C C . SER A 1 192 ? -1.332 11.192 10.683 1.00 65.06 192 SER A C 1
ATOM 1497 O O . SER A 1 192 ? -2.106 10.736 9.837 1.00 65.06 192 SER A O 1
ATOM 1499 N N . HIS A 1 193 ? -1.612 11.128 11.991 1.00 80.44 193 HIS A N 1
ATOM 1500 C CA . HIS A 1 193 ? -2.805 10.459 12.525 1.00 80.44 193 HIS A CA 1
ATOM 1501 C C . HIS A 1 193 ? -3.978 11.395 12.801 1.00 80.44 193 HIS A C 1
ATOM 1503 O O . HIS A 1 193 ? -5.064 10.891 13.081 1.00 80.44 193 HIS A O 1
ATOM 1509 N N . LEU A 1 194 ? -3.807 12.718 12.701 1.00 84.38 194 LEU A N 1
ATOM 1510 C CA . LEU A 1 194 ? -4.838 13.692 13.078 1.00 84.38 194 LEU A CA 1
ATOM 1511 C C . LEU A 1 194 ? -6.167 13.410 12.367 1.00 84.38 194 LEU A C 1
ATOM 1513 O O . LEU A 1 194 ? -7.191 13.239 13.018 1.00 84.38 194 LEU A O 1
ATOM 1517 N N . LYS A 1 195 ? -6.135 13.223 11.044 1.00 86.12 195 LYS A N 1
ATOM 1518 C CA . LYS A 1 195 ? -7.342 12.935 10.249 1.00 86.12 195 LYS A CA 1
ATOM 1519 C C . LYS A 1 195 ? -8.013 11.617 10.640 1.00 86.12 195 LYS A C 1
ATOM 1521 O O . LYS A 1 195 ? -9.237 11.537 10.694 1.00 86.12 195 LYS A O 1
ATOM 1526 N N . SER A 1 196 ? -7.226 10.566 10.885 1.00 89.12 196 SER A N 1
ATOM 1527 C CA . SER A 1 196 ? -7.768 9.272 11.322 1.00 89.12 196 SER A CA 1
ATOM 1528 C C . SER A 1 196 ? -8.333 9.351 12.738 1.00 89.12 196 SER A C 1
ATOM 1530 O O . SER A 1 196 ? -9.360 8.738 13.013 1.00 89.12 196 SER A O 1
ATOM 1532 N N . TYR A 1 197 ? -7.704 10.136 13.614 1.00 90.62 197 TYR A N 1
ATOM 1533 C CA . TYR A 1 197 ? -8.156 10.362 14.980 1.00 90.62 197 TYR A CA 1
ATOM 1534 C C . TYR A 1 197 ? -9.455 11.167 15.004 1.00 90.62 197 TYR A C 1
ATOM 1536 O O . TYR A 1 197 ? -10.422 10.730 15.615 1.00 90.62 197 TYR A O 1
ATOM 1544 N N . GLU A 1 198 ? -9.525 12.289 14.285 1.00 90.44 198 GLU A N 1
ATOM 1545 C CA . GLU A 1 198 ? -10.737 13.107 14.153 1.00 90.44 198 GLU A CA 1
ATOM 1546 C C . GLU A 1 198 ? -11.915 12.284 13.633 1.00 90.44 198 GLU A C 1
ATOM 1548 O O . GLU A 1 198 ? -12.987 12.299 14.240 1.00 90.44 198 GLU A O 1
ATOM 1553 N N . ARG A 1 199 ? -11.691 11.492 12.577 1.00 91.94 199 ARG A N 1
ATOM 1554 C CA . ARG A 1 199 ? -12.697 10.577 12.027 1.00 91.94 199 ARG A CA 1
ATOM 1555 C C . ARG A 1 199 ? -13.146 9.529 13.046 1.00 91.94 199 ARG A C 1
ATOM 1557 O O . ARG A 1 199 ? -14.334 9.230 13.136 1.00 91.94 199 ARG A O 1
ATOM 1564 N N . ALA A 1 200 ? -12.215 8.954 13.805 1.00 93.25 200 ALA A N 1
ATOM 1565 C CA . ALA A 1 200 ? -12.548 7.983 14.841 1.00 93.25 200 ALA A CA 1
ATOM 1566 C C . ALA A 1 200 ? -13.367 8.626 15.976 1.00 93.25 200 ALA A C 1
ATOM 1568 O O . ALA A 1 200 ? -14.353 8.055 16.432 1.00 93.25 200 ALA A O 1
ATOM 1569 N N . GLN A 1 201 ? -13.000 9.838 16.396 1.00 92.19 201 GLN A N 1
ATOM 1570 C CA . GLN A 1 201 ? -13.714 10.594 17.426 1.00 92.19 201 GLN A CA 1
ATOM 1571 C C . GLN A 1 201 ? -15.114 11.021 16.970 1.00 92.19 201 GLN A C 1
ATOM 1573 O O . GLN A 1 201 ? -16.053 10.983 17.760 1.00 92.19 201 GLN A O 1
ATOM 1578 N N . GLU A 1 202 ? -15.276 11.422 15.709 1.00 92.81 202 GLU A N 1
ATOM 1579 C CA . GLU A 1 202 ? -16.584 11.712 15.113 1.00 92.81 202 GLU A CA 1
ATOM 1580 C C . GLU A 1 202 ? -17.489 10.480 15.129 1.00 92.81 202 GLU A C 1
ATOM 1582 O O . GLU A 1 202 ? -18.591 10.535 15.669 1.00 92.81 202 GLU A O 1
ATOM 1587 N N . MET A 1 203 ? -16.979 9.342 14.660 1.00 94.44 203 MET A N 1
ATOM 1588 C CA . MET A 1 203 ? -17.727 8.087 14.658 1.00 94.44 203 MET A CA 1
ATOM 1589 C C . MET A 1 203 ? -18.122 7.633 16.070 1.00 94.44 203 MET A C 1
ATOM 1591 O O . MET A 1 203 ? -19.244 7.169 16.268 1.00 94.44 203 MET A O 1
ATOM 1595 N N . LEU A 1 204 ? -17.239 7.800 17.062 1.00 93.19 204 LEU A N 1
ATOM 1596 C CA . LEU A 1 204 ? -17.569 7.528 18.463 1.00 93.19 204 LEU A CA 1
ATOM 1597 C C . LEU A 1 204 ? -18.741 8.392 18.943 1.00 93.19 204 LEU A C 1
ATOM 1599 O O . LEU A 1 204 ? -19.683 7.855 19.523 1.00 93.19 204 LEU A O 1
ATOM 1603 N N . ARG A 1 205 ? -18.715 9.706 18.674 1.00 92.19 205 ARG A N 1
ATOM 1604 C CA . ARG A 1 205 ? -19.801 10.622 19.063 1.00 92.19 205 ARG A CA 1
ATOM 1605 C C . ARG A 1 205 ? -21.127 10.245 18.409 1.00 92.19 205 ARG A C 1
ATOM 1607 O O . ARG A 1 205 ? -22.153 10.249 19.083 1.00 92.19 205 ARG A O 1
ATOM 1614 N N . ASP A 1 206 ? -21.108 9.874 17.133 1.00 91.94 206 ASP A N 1
ATOM 1615 C CA . ASP A 1 206 ? -22.310 9.457 16.404 1.00 91.94 206 ASP A CA 1
ATOM 1616 C C . ASP A 1 206 ? -22.914 8.158 16.952 1.00 91.94 206 ASP A C 1
ATOM 1618 O O . ASP A 1 206 ? -24.134 7.976 16.933 1.00 91.94 206 ASP A O 1
ATOM 1622 N N . LEU A 1 207 ? -22.072 7.239 17.432 1.00 90.44 207 LEU A N 1
ATOM 1623 C CA . LEU A 1 207 ? -22.511 5.997 18.067 1.00 90.44 207 LEU A CA 1
ATOM 1624 C C . LEU A 1 207 ? -23.032 6.233 19.489 1.00 90.44 207 LEU A C 1
ATOM 1626 O O . LEU A 1 207 ? -24.023 5.617 19.869 1.00 90.44 207 LEU A O 1
ATOM 1630 N N . GLU A 1 208 ? -22.411 7.135 20.253 1.00 85.38 208 GLU A N 1
ATOM 1631 C CA . GLU A 1 208 ? -22.857 7.520 21.601 1.00 85.38 208 GLU A CA 1
ATOM 1632 C C . GLU A 1 208 ? -24.149 8.365 21.576 1.00 85.38 208 GLU A C 1
ATOM 1634 O O . GLU A 1 208 ? -24.961 8.279 22.497 1.00 85.38 208 GLU A O 1
ATOM 1639 N N . GLY A 1 209 ? -24.374 9.154 20.518 1.00 76.25 209 GLY A N 1
ATOM 1640 C CA . GLY A 1 209 ? -25.572 9.981 20.333 1.00 76.25 209 GLY A CA 1
ATOM 1641 C C . GLY A 1 209 ? -26.817 9.223 19.857 1.00 76.25 209 GLY A C 1
ATOM 1642 O O . GLY A 1 209 ? -27.925 9.761 19.916 1.00 76.25 209 GLY A O 1
ATOM 1643 N N . LYS A 1 210 ? -26.674 7.974 19.398 1.00 67.31 210 LYS A N 1
ATOM 1644 C CA . LYS A 1 210 ? -27.809 7.111 19.048 1.00 67.31 210 LYS A CA 1
ATOM 1645 C C . LYS A 1 210 ? -28.310 6.411 20.315 1.00 67.31 210 LYS A C 1
ATOM 1647 O O . LYS A 1 210 ? -27.529 5.706 20.952 1.00 67.31 210 LYS A O 1
ATOM 1652 N N . PRO A 1 211 ? -29.596 6.544 20.696 1.00 50.28 211 PRO A N 1
ATOM 1653 C CA . PRO A 1 211 ? -30.125 5.788 21.821 1.00 50.28 211 PRO A CA 1
ATOM 1654 C C . PRO A 1 211 ? -29.978 4.294 21.524 1.00 50.28 211 PRO A C 1
ATOM 1656 O O . PRO A 1 211 ? -30.493 3.790 20.524 1.00 50.28 211 PRO A O 1
ATOM 1659 N N . MET A 1 212 ? -29.245 3.600 22.394 1.00 48.34 212 MET A N 1
ATOM 1660 C CA . MET A 1 212 ? -29.063 2.154 22.357 1.00 48.34 212 MET A CA 1
ATOM 1661 C C . MET A 1 212 ? -30.451 1.499 22.380 1.00 48.34 212 MET A C 1
ATOM 1663 O O . MET A 1 212 ? -31.139 1.522 23.402 1.00 48.34 212 MET A O 1
ATOM 1667 N N . ASN A 1 213 ? -30.913 0.968 21.248 1.00 43.69 213 ASN A N 1
ATOM 1668 C CA . ASN A 1 213 ? -32.199 0.283 21.186 1.00 43.69 213 ASN A CA 1
ATOM 1669 C C . ASN A 1 213 ? -32.036 -1.078 21.880 1.00 43.69 213 ASN A C 1
ATOM 1671 O O . ASN A 1 213 ? -31.624 -2.059 21.267 1.00 43.69 213 ASN A O 1
ATOM 1675 N N . TYR A 1 214 ? -32.306 -1.120 23.186 1.00 42.78 214 TYR A N 1
ATOM 1676 C CA . TYR A 1 214 ? -32.152 -2.279 24.079 1.00 42.78 214 TYR A CA 1
ATOM 1677 C C . TYR A 1 214 ? -33.096 -3.468 23.772 1.00 42.78 214 TYR A C 1
ATOM 1679 O O . TYR A 1 214 ? -33.298 -4.333 24.621 1.00 42.78 214 TYR A O 1
ATOM 1687 N N . ASN A 1 215 ? -33.665 -3.560 22.568 1.00 39.31 215 ASN A N 1
ATOM 1688 C CA . ASN A 1 215 ? -34.711 -4.530 22.236 1.00 39.31 215 ASN A CA 1
ATOM 1689 C C . ASN A 1 215 ? -34.256 -5.778 21.459 1.00 39.31 215 ASN A C 1
ATOM 1691 O O . ASN A 1 215 ? -35.113 -6.541 21.038 1.00 39.31 215 ASN A O 1
ATOM 1695 N N . ILE A 1 216 ? -32.954 -6.058 21.311 1.00 47.38 216 ILE A N 1
ATOM 1696 C CA . ILE A 1 216 ? -32.485 -7.283 20.609 1.00 47.38 216 ILE A CA 1
ATOM 1697 C C . ILE A 1 216 ? -31.808 -8.306 21.552 1.00 47.38 216 ILE A C 1
ATOM 1699 O O . ILE A 1 216 ? -31.390 -9.376 21.131 1.00 47.38 216 ILE A O 1
ATOM 1703 N N . LEU A 1 217 ? -31.772 -8.062 22.868 1.00 40.97 217 LEU A N 1
ATOM 1704 C CA . LEU A 1 217 ? -31.237 -9.033 23.845 1.00 40.97 217 LEU A CA 1
ATOM 1705 C C . LEU A 1 217 ? -32.308 -9.813 24.630 1.00 40.97 217 LEU A C 1
ATOM 1707 O O . LEU A 1 217 ? -31.954 -10.596 25.506 1.00 40.97 217 LEU A O 1
ATOM 1711 N N . LYS A 1 218 ? -33.605 -9.642 24.328 1.00 36.72 218 LYS A N 1
ATOM 1712 C CA . LYS A 1 218 ? -34.694 -10.359 25.025 1.00 36.72 218 LYS A CA 1
ATOM 1713 C C . LYS A 1 218 ? -35.266 -11.576 24.291 1.00 36.72 218 LYS A C 1
ATOM 1715 O O . LYS A 1 218 ? -35.992 -12.335 24.919 1.00 36.72 218 LYS A O 1
ATOM 1720 N N . GLU A 1 219 ? -34.925 -11.812 23.025 1.00 36.16 219 GLU A N 1
ATOM 1721 C CA . GLU A 1 219 ? -35.450 -12.982 22.292 1.00 36.16 219 GLU A CA 1
ATOM 1722 C C . GLU A 1 219 ? -34.594 -14.252 22.426 1.00 36.16 219 GLU A C 1
ATOM 1724 O O . GLU A 1 219 ? -35.066 -15.331 22.090 1.00 36.16 219 GLU A O 1
ATOM 1729 N N . ASN A 1 220 ? -33.393 -14.174 23.015 1.00 38.34 220 ASN A N 1
ATOM 1730 C CA . ASN A 1 220 ? -32.513 -15.342 23.194 1.00 38.34 220 ASN A CA 1
ATOM 1731 C C . ASN A 1 220 ? -32.390 -15.843 24.646 1.00 38.34 220 ASN A C 1
ATOM 1733 O O . ASN A 1 220 ? -31.542 -16.687 24.918 1.00 38.34 220 ASN A O 1
ATOM 1737 N N . SER A 1 221 ? -33.210 -15.359 25.589 1.00 37.03 221 SER A N 1
ATOM 1738 C CA . SER A 1 221 ? -33.138 -15.774 27.006 1.00 37.03 221 SER A CA 1
ATOM 1739 C C . SER A 1 221 ? -34.339 -16.590 27.496 1.00 37.03 221 SER A C 1
ATOM 1741 O O . SER A 1 221 ? -34.591 -16.635 28.697 1.00 37.03 221 SER A O 1
ATOM 1743 N N . ALA A 1 222 ? -35.107 -17.213 26.601 1.00 39.62 222 ALA A N 1
ATOM 1744 C CA . ALA A 1 222 ? -36.280 -17.991 26.988 1.00 39.62 222 ALA A CA 1
ATOM 1745 C C . ALA A 1 222 ? -36.301 -19.381 26.344 1.00 39.62 222 ALA A C 1
ATOM 1747 O O . ALA A 1 222 ? -37.209 -19.673 25.581 1.00 39.62 222 ALA A O 1
ATOM 1748 N N . VAL A 1 223 ? -35.334 -20.238 26.697 1.00 36.75 223 VAL A N 1
ATOM 1749 C CA . VAL A 1 223 ? -35.602 -21.661 26.977 1.00 36.75 223 VAL A CA 1
ATOM 1750 C C . VAL A 1 223 ? -34.602 -22.139 28.038 1.00 36.75 223 VAL A C 1
ATOM 1752 O O . VAL A 1 223 ? -33.470 -22.502 27.730 1.00 36.75 223 VAL A O 1
ATOM 1755 N N . GLU A 1 224 ? -35.023 -22.117 29.301 1.00 37.44 224 GLU A N 1
ATOM 1756 C CA . GLU A 1 224 ? -34.392 -22.880 30.380 1.00 37.44 224 GLU A CA 1
ATOM 1757 C C . GLU A 1 224 ? -35.044 -24.271 30.460 1.00 37.44 224 GLU A C 1
ATOM 1759 O O . GLU A 1 224 ? -36.266 -24.393 30.508 1.00 37.44 224 GLU A O 1
ATOM 1764 N N . SER A 1 225 ? -34.181 -25.287 30.535 1.00 32.25 225 SER A N 1
ATOM 1765 C CA . SER A 1 225 ? -34.288 -26.436 31.446 1.00 32.25 225 SER A CA 1
ATOM 1766 C C . SER A 1 225 ? -35.411 -27.461 31.251 1.00 32.25 225 SER A C 1
ATOM 1768 O O . SER A 1 225 ? -36.520 -27.297 31.745 1.00 32.25 225 SER A O 1
ATOM 1770 N N . LEU A 1 226 ? -35.037 -28.631 30.718 1.00 31.05 226 LEU A N 1
ATOM 1771 C CA . LEU A 1 226 ? -35.506 -29.928 31.223 1.00 31.05 226 LEU A CA 1
ATOM 1772 C C . LEU A 1 226 ? -34.352 -30.944 31.172 1.00 31.05 226 LEU A C 1
ATOM 1774 O O . LEU A 1 226 ? -33.858 -31.308 30.106 1.00 31.05 226 LEU A O 1
ATOM 1778 N N . GLU A 1 227 ? -33.913 -31.368 32.356 1.00 32.66 227 GLU A N 1
ATOM 1779 C CA . GLU A 1 227 ? -32.996 -32.484 32.584 1.00 32.66 227 GLU A CA 1
ATOM 1780 C C . GLU A 1 227 ? -33.642 -33.821 32.186 1.00 32.66 227 GLU A C 1
ATOM 1782 O O . GLU A 1 227 ? -34.790 -34.090 32.534 1.00 32.66 227 GLU A O 1
ATOM 1787 N N . SER A 1 228 ? -32.886 -34.691 31.510 1.00 30.06 228 SER A N 1
ATOM 1788 C CA . SER A 1 228 ? -32.656 -36.105 31.879 1.00 30.06 228 SER A CA 1
ATOM 1789 C C . SER A 1 228 ? -32.072 -36.887 30.694 1.00 30.06 228 SER A C 1
ATOM 1791 O O . SER A 1 228 ? -32.688 -37.057 29.645 1.00 30.06 228 SER A O 1
ATOM 1793 N N . LEU A 1 229 ? -30.841 -37.367 30.873 1.00 29.45 229 LEU A N 1
ATOM 1794 C CA . LEU A 1 229 ? -30.187 -38.338 29.992 1.00 29.45 229 LEU A CA 1
ATOM 1795 C C . LEU A 1 229 ? -30.934 -39.684 30.013 1.00 29.45 229 LEU A C 1
ATOM 1797 O O . LEU A 1 229 ? -31.491 -40.073 31.041 1.00 29.45 229 LEU A O 1
ATOM 1801 N N . PRO A 1 230 ? -30.771 -40.485 28.949 1.00 27.39 230 PRO A N 1
ATOM 1802 C CA . PRO A 1 230 ? -29.978 -41.691 29.146 1.00 27.39 230 PRO A CA 1
ATOM 1803 C C . PRO A 1 230 ? -28.821 -41.791 28.149 1.00 27.39 230 PRO A C 1
ATOM 1805 O O . PRO A 1 230 ? -28.958 -41.570 26.950 1.00 27.39 230 PRO A O 1
ATOM 1808 N N . CYS A 1 231 ? -27.665 -42.164 28.686 1.00 31.61 231 CYS A N 1
ATOM 1809 C CA . CYS A 1 231 ? -26.450 -42.503 27.955 1.00 31.61 231 CYS A CA 1
ATOM 1810 C C . CYS A 1 231 ? -26.661 -43.782 27.117 1.00 31.61 231 CYS A C 1
ATOM 1812 O O . CYS A 1 231 ? -27.262 -44.734 27.625 1.00 31.61 231 CYS A O 1
ATOM 1814 N N . PRO A 1 232 ? -26.075 -43.876 25.911 1.00 31.16 232 PRO A N 1
ATOM 1815 C CA . PRO A 1 232 ? -25.476 -45.145 25.510 1.00 31.16 232 PRO A CA 1
ATOM 1816 C C . PRO A 1 232 ? -24.019 -44.978 25.070 1.00 31.16 232 PRO A C 1
ATOM 1818 O O . PRO A 1 232 ? -23.666 -44.232 24.162 1.00 31.16 232 PRO A O 1
ATOM 1821 N N . SER A 1 233 ? -23.184 -45.756 25.744 1.00 31.91 233 SER A N 1
ATOM 1822 C CA . SER A 1 233 ? -21.813 -46.092 25.391 1.00 31.91 233 SER A CA 1
ATOM 1823 C C . SER A 1 233 ? -21.746 -46.936 24.103 1.00 31.91 233 SER A C 1
ATOM 1825 O O . SER A 1 233 ? -22.642 -47.740 23.852 1.00 31.91 233 SER A O 1
ATOM 1827 N N . LYS A 1 234 ? -20.600 -46.821 23.406 1.00 33.41 234 LYS A N 1
ATOM 1828 C CA . LYS A 1 234 ? -20.048 -47.651 22.306 1.00 33.41 234 LYS A CA 1
ATOM 1829 C C . LYS A 1 234 ? -20.431 -47.257 20.869 1.00 33.41 234 LYS A C 1
ATOM 1831 O O . LYS A 1 234 ? -21.397 -47.757 20.317 1.00 33.41 234 LYS A O 1
ATOM 1836 N N . HIS A 1 235 ? -19.584 -46.445 20.231 1.00 31.95 235 HIS A N 1
ATOM 1837 C CA . HIS A 1 235 ? -18.659 -46.918 19.185 1.00 31.95 235 HIS A CA 1
ATOM 1838 C C . HIS A 1 235 ? -17.783 -45.761 18.685 1.00 31.95 235 HIS A C 1
ATOM 1840 O O . HIS A 1 235 ? -18.150 -44.988 17.806 1.00 31.95 235 HIS A O 1
ATOM 1846 N N . ALA A 1 236 ? -16.595 -45.659 19.280 1.00 41.78 236 ALA A N 1
ATOM 1847 C CA . ALA A 1 236 ? -15.436 -45.135 18.584 1.00 41.78 236 ALA A CA 1
ATOM 1848 C C . ALA A 1 236 ? -15.012 -46.215 17.585 1.00 41.78 236 ALA A C 1
ATOM 1850 O O . ALA A 1 236 ? -14.610 -47.281 18.030 1.00 41.78 236 ALA A O 1
ATOM 1851 N N . GLU A 1 237 ? -15.210 -45.962 16.292 1.00 37.50 237 GLU A N 1
ATOM 1852 C CA . GLU A 1 237 ? -14.576 -46.624 15.138 1.00 37.50 237 GLU A CA 1
ATOM 1853 C C . GLU A 1 237 ? -15.320 -46.150 13.880 1.00 37.50 237 GLU A C 1
ATOM 1855 O O . GLU A 1 237 ? -16.291 -46.773 13.472 1.00 37.50 237 GLU A O 1
ATOM 1860 N N . ASN A 1 238 ? -14.942 -44.991 13.320 1.00 34.78 238 ASN A N 1
ATOM 1861 C CA . ASN A 1 238 ? -15.173 -44.670 11.894 1.00 34.78 238 ASN A CA 1
ATOM 1862 C C . ASN A 1 238 ? -14.529 -43.348 11.427 1.00 34.78 238 ASN A C 1
ATOM 1864 O O . ASN A 1 238 ? -15.081 -42.636 10.598 1.00 34.78 238 ASN A O 1
ATOM 1868 N N . TYR A 1 239 ? -13.328 -43.023 11.918 1.00 34.25 239 TYR A N 1
ATOM 1869 C CA . TYR A 1 239 ? -12.532 -41.896 11.396 1.00 34.25 239 TYR A CA 1
ATOM 1870 C C . TYR A 1 239 ? -11.181 -42.325 10.798 1.00 34.25 239 TYR A C 1
ATOM 1872 O O . TYR A 1 239 ? -10.266 -41.518 10.672 1.00 34.25 239 TYR A O 1
ATOM 1880 N N . GLN A 1 240 ? -11.063 -43.591 10.381 1.00 35.97 240 GLN A N 1
ATOM 1881 C CA . GLN A 1 240 ? -9.860 -44.121 9.720 1.00 35.97 240 GLN A CA 1
ATOM 1882 C C . GLN A 1 240 ? -10.107 -44.812 8.369 1.00 35.97 240 GLN A C 1
ATOM 1884 O O . GLN A 1 240 ? -9.151 -45.266 7.758 1.00 35.97 240 GLN A O 1
ATOM 1889 N N . ASN A 1 241 ? -11.334 -44.802 7.833 1.00 35.94 241 ASN A N 1
ATOM 1890 C CA . ASN A 1 241 ? -11.664 -45.499 6.576 1.00 35.94 241 ASN A CA 1
ATOM 1891 C C . ASN A 1 241 ? -11.888 -44.604 5.340 1.00 35.94 241 ASN A C 1
ATOM 1893 O O . ASN A 1 241 ? -12.282 -45.113 4.292 1.00 35.94 241 ASN A O 1
ATOM 1897 N N . GLU A 1 242 ? -11.600 -43.300 5.407 1.00 39.12 242 GLU A N 1
ATOM 1898 C CA . GLU A 1 242 ? -11.679 -42.412 4.226 1.00 39.12 242 GLU A CA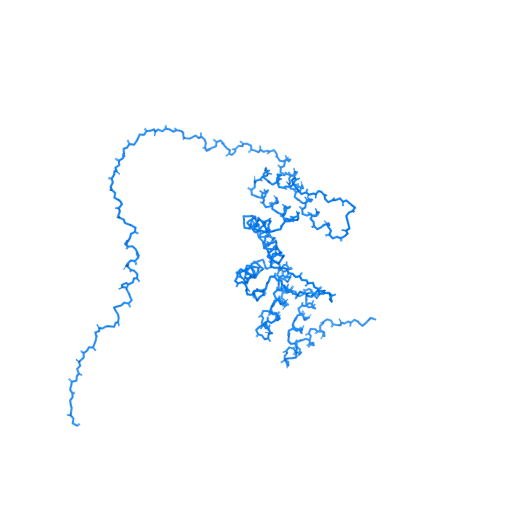 1
ATOM 1899 C C . GLU A 1 242 ? -10.317 -42.059 3.603 1.00 39.12 242 GLU A C 1
ATOM 1901 O O . GLU A 1 242 ? -10.276 -41.510 2.506 1.00 39.12 242 GLU A O 1
ATOM 1906 N N . HIS A 1 243 ? -9.194 -42.453 4.218 1.00 40.34 243 HIS A N 1
ATOM 1907 C CA . HIS A 1 243 ? -7.855 -42.201 3.663 1.00 40.34 243 HIS A CA 1
ATOM 1908 C C . HIS A 1 243 ? -7.219 -43.387 2.911 1.00 40.34 243 HIS A C 1
ATOM 1910 O O . HIS A 1 243 ? -6.191 -43.197 2.267 1.00 40.34 243 HIS A O 1
ATOM 1916 N N . GLU A 1 244 ? -7.844 -44.571 2.896 1.00 42.72 244 GLU A N 1
ATOM 1917 C CA . GLU A 1 244 ? -7.362 -45.740 2.127 1.00 42.72 244 GLU A CA 1
ATOM 1918 C C . GLU A 1 244 ? -8.175 -46.045 0.852 1.00 42.72 244 GLU A C 1
ATOM 1920 O O . GLU A 1 244 ? -7.795 -46.906 0.060 1.00 42.72 244 GLU A O 1
ATOM 1925 N N . LYS A 1 245 ? -9.248 -45.291 0.572 1.00 44.62 245 LYS A N 1
ATOM 1926 C CA . LYS A 1 245 ? -10.059 -45.451 -0.654 1.00 44.62 245 LYS A CA 1
ATOM 1927 C C . LYS A 1 245 ? -9.680 -44.543 -1.826 1.00 44.62 245 LYS A C 1
ATOM 1929 O O . LYS A 1 245 ? -10.254 -44.688 -2.894 1.00 44.62 245 LYS A O 1
ATOM 1934 N N . LEU A 1 246 ? -8.701 -43.654 -1.662 1.00 40.91 246 LEU A N 1
ATOM 1935 C CA . LEU A 1 246 ? -8.211 -42.782 -2.744 1.00 40.91 246 LEU A CA 1
ATOM 1936 C C . LEU A 1 246 ? -6.823 -43.178 -3.281 1.00 40.91 246 LEU A C 1
ATOM 1938 O O . LEU A 1 246 ? -6.359 -42.584 -4.246 1.00 40.91 246 LEU A O 1
ATOM 1942 N N . ASN A 1 247 ? -6.190 -44.210 -2.709 1.00 41.31 247 ASN A N 1
ATOM 1943 C CA . ASN A 1 247 ? -4.908 -44.758 -3.179 1.00 41.31 247 ASN A CA 1
ATOM 1944 C C . ASN A 1 247 ? -5.020 -46.162 -3.809 1.00 41.31 247 ASN A C 1
ATOM 1946 O O . ASN A 1 247 ? -3.999 -46.771 -4.109 1.00 41.31 247 ASN A O 1
ATOM 1950 N N . SER A 1 248 ? -6.236 -46.674 -4.029 1.00 44.50 248 SER A N 1
ATOM 1951 C CA . SER A 1 248 ? -6.486 -47.964 -4.700 1.00 44.50 248 SER A CA 1
ATOM 1952 C C . SER A 1 248 ? -7.154 -47.841 -6.079 1.00 44.50 248 SER A C 1
ATOM 1954 O O . SER A 1 248 ? -7.334 -48.851 -6.745 1.00 44.50 248 SER A O 1
ATOM 1956 N N . GLU A 1 249 ? -7.439 -46.625 -6.564 1.00 46.72 249 GLU A N 1
ATOM 1957 C CA . GLU A 1 249 ? -7.996 -46.386 -7.914 1.00 46.72 249 GLU A CA 1
ATOM 1958 C C . GLU A 1 249 ? -6.962 -45.865 -8.939 1.00 46.72 249 GLU A C 1
ATOM 1960 O O . GLU A 1 249 ? -7.327 -45.434 -10.029 1.00 46.72 249 GLU A O 1
ATOM 1965 N N . SER A 1 250 ? -5.657 -45.933 -8.639 1.00 44.94 250 SER A N 1
ATOM 1966 C CA . SER A 1 250 ? -4.579 -45.556 -9.579 1.00 44.94 250 SER A CA 1
ATOM 1967 C C . SER A 1 250 ? -3.604 -46.688 -9.941 1.00 44.94 250 SER A C 1
ATOM 1969 O O . SER A 1 250 ? -2.588 -46.426 -10.581 1.00 44.94 250 SER A O 1
ATOM 1971 N N . MET A 1 251 ? -3.909 -47.944 -9.589 1.00 46.09 251 MET A N 1
ATOM 1972 C CA . MET A 1 251 ? -3.065 -49.116 -9.896 1.00 46.09 251 MET A CA 1
ATOM 1973 C C . MET A 1 251 ? -3.804 -50.276 -10.592 1.00 46.09 251 MET A C 1
ATOM 1975 O O . MET A 1 251 ? -3.354 -51.407 -10.499 1.00 46.09 251 MET A O 1
ATOM 1979 N N . ASP A 1 252 ? -4.882 -50.009 -11.339 1.00 43.94 252 ASP A N 1
ATOM 1980 C CA . ASP A 1 252 ? -5.591 -51.030 -12.142 1.00 43.94 252 ASP A CA 1
ATOM 1981 C C . ASP A 1 252 ? -5.831 -50.578 -13.600 1.00 43.94 252 ASP A C 1
ATOM 1983 O O . ASP A 1 252 ? -6.928 -50.671 -14.153 1.00 43.94 252 ASP A O 1
ATOM 1987 N N . SER A 1 253 ? -4.786 -50.076 -14.269 1.00 44.41 253 SER A N 1
ATOM 1988 C CA . SER A 1 253 ? -4.800 -49.913 -15.737 1.00 44.41 253 SER A CA 1
ATOM 1989 C C . SER A 1 253 ? -3.533 -50.395 -16.452 1.00 44.41 253 SER A C 1
ATOM 1991 O O . SER A 1 253 ? -3.345 -50.097 -17.630 1.00 44.41 253 SER A O 1
ATOM 1993 N N . GLU A 1 254 ? -2.691 -51.181 -15.783 1.00 48.09 254 GLU A N 1
ATOM 1994 C CA . GLU A 1 254 ? -1.549 -51.872 -16.390 1.00 48.09 254 GLU A CA 1
ATOM 1995 C C . GLU A 1 254 ? -1.531 -53.342 -15.957 1.00 48.09 254 GLU A C 1
ATOM 1997 O O . GLU A 1 254 ? -0.732 -53.718 -15.118 1.00 48.09 254 GLU A O 1
ATOM 2002 N N . ASP A 1 255 ? -2.432 -54.172 -16.492 1.00 40.72 255 ASP A N 1
ATOM 2003 C CA . ASP A 1 255 ? -2.118 -55.573 -16.831 1.00 40.72 255 ASP A CA 1
ATOM 2004 C C . ASP A 1 255 ? -3.351 -56.309 -17.370 1.00 40.72 255 ASP A C 1
ATOM 2006 O O . ASP A 1 255 ? -4.182 -56.824 -16.627 1.00 40.72 255 ASP A O 1
ATOM 2010 N N . THR A 1 256 ? -3.492 -56.377 -18.696 1.00 40.00 256 THR A N 1
ATOM 2011 C CA . THR A 1 256 ? -4.048 -57.555 -19.396 1.00 40.00 256 THR A CA 1
ATOM 2012 C C . THR A 1 256 ? -3.935 -57.367 -20.906 1.00 40.00 256 THR A C 1
ATOM 2014 O O . THR A 1 256 ? -4.871 -56.944 -21.582 1.00 40.00 256 THR A O 1
ATOM 2017 N N . ARG A 1 257 ? -2.771 -57.719 -21.462 1.00 38.75 257 ARG A N 1
ATOM 2018 C CA . ARG A 1 257 ? -2.639 -58.304 -22.810 1.00 38.75 257 ARG A CA 1
ATOM 2019 C C . ARG A 1 257 ? -1.242 -58.907 -22.965 1.00 38.75 257 ARG A C 1
ATOM 2021 O O . ARG A 1 257 ? -0.340 -58.298 -23.528 1.00 38.75 257 ARG A O 1
ATOM 2028 N N . LEU A 1 258 ? -1.081 -60.136 -22.477 1.00 42.66 258 LEU A N 1
ATOM 2029 C CA . LEU A 1 258 ? 0.033 -61.001 -22.854 1.00 42.66 258 LEU A CA 1
ATOM 2030 C C . LEU A 1 258 ? -0.418 -62.031 -23.900 1.00 42.66 258 LEU A C 1
ATOM 2032 O O . LEU A 1 258 ? -1.441 -62.691 -23.750 1.00 42.66 258 LEU A O 1
ATOM 2036 N N . HIS A 1 259 ? 0.446 -62.169 -24.907 1.00 39.06 259 HIS A N 1
ATOM 2037 C CA . HIS A 1 259 ? 0.703 -63.331 -25.761 1.00 39.06 259 HIS A CA 1
ATOM 2038 C C . HIS A 1 259 ? -0.263 -63.716 -26.892 1.00 39.06 259 HIS A C 1
ATOM 2040 O O . HIS A 1 259 ? -1.286 -64.368 -26.716 1.00 39.06 259 HIS A O 1
ATOM 2046 N N . SER A 1 260 ? 0.219 -63.490 -28.117 1.00 36.94 260 SER A N 1
ATOM 2047 C CA . SER A 1 260 ? 0.259 -64.527 -29.160 1.00 36.94 260 SER A CA 1
ATOM 2048 C C . SER A 1 260 ? 1.374 -64.219 -30.174 1.00 36.94 260 SER A C 1
ATOM 2050 O O . SER A 1 260 ? 1.250 -63.338 -31.016 1.00 36.94 260 SER A O 1
ATOM 2052 N N . THR A 1 261 ? 2.489 -64.945 -30.071 1.00 47.28 261 THR A N 1
ATOM 2053 C CA . THR A 1 261 ? 3.348 -65.313 -31.214 1.00 47.28 261 THR A CA 1
ATOM 2054 C C . THR A 1 261 ? 2.876 -66.689 -31.711 1.00 47.28 261 THR A C 1
ATOM 2056 O O . THR A 1 261 ? 2.286 -67.437 -30.925 1.00 47.28 261 THR A O 1
ATOM 2059 N N . PRO A 1 262 ? 3.009 -67.015 -33.009 1.00 51.31 262 PRO A N 1
ATOM 2060 C CA . PRO A 1 262 ? 4.246 -67.579 -33.589 1.00 51.31 262 PRO A CA 1
ATOM 2061 C C . PRO A 1 262 ? 4.506 -66.981 -34.996 1.00 51.31 262 PRO A C 1
ATOM 2063 O O . PRO A 1 262 ? 3.677 -66.247 -35.509 1.00 51.31 262 PRO A O 1
ATOM 2066 N N . GLY A 1 263 ? 5.585 -67.187 -35.745 1.00 38.66 263 GLY A N 1
ATOM 2067 C CA . GLY A 1 263 ? 6.759 -68.046 -35.708 1.00 38.66 263 GLY A CA 1
ATOM 2068 C C . GLY A 1 263 ? 7.344 -68.037 -37.136 1.00 38.66 263 GLY A C 1
ATOM 2069 O O . GLY A 1 263 ? 6.592 -68.035 -38.103 1.00 38.66 263 GLY A O 1
ATOM 2070 N N . SER A 1 264 ? 8.670 -67.961 -37.220 1.00 46.31 264 SER A N 1
ATOM 2071 C CA . SER A 1 264 ? 9.602 -68.359 -38.293 1.00 46.31 264 SER A CA 1
ATOM 2072 C C . SER A 1 264 ? 9.110 -68.550 -39.743 1.00 46.31 264 SER A C 1
ATOM 2074 O O . SER A 1 264 ? 8.380 -69.498 -40.029 1.00 46.31 264 SER A O 1
ATOM 2076 N N . SER A 1 265 ? 9.685 -67.786 -40.681 1.00 46.38 265 SER A N 1
ATOM 2077 C CA . SER A 1 265 ? 10.538 -68.228 -41.818 1.00 46.38 265 SER A CA 1
ATOM 2078 C C . SER A 1 265 ? 10.994 -67.020 -42.633 1.00 46.38 265 SER A C 1
ATOM 2080 O O . SER A 1 265 ? 10.152 -66.122 -42.848 1.00 46.38 265 SER A O 1
#

Nearest PDB structures (foldseek):
  4jhr-assembly1_B  TM=6.910E-01  e=3.951E-03  Mus musculus
  4jhr-assembly1_A  TM=6.817E-01  e=5.018E-03  Mus musculus
  2pl2-assembly1_B  TM=5.196E-01  e=9.872E-04  Thermus thermophilus HB27
  6vbv-assembly1_4  TM=5.809E-01  e=2.695E-03  Bos taurus
  5m72-assembly1_A  TM=6.408E-01  e=8.036E-02  Homo sapiens

InterPro domains:
  IPR011990 Tetratricopeptide-like helical domain superfamily [G3DSA:1.25.40.10] (1-215)
  IPR011990 Tetratricopeptide-like helical domain superfamily [SSF48452] (3-203)
  IPR019734 Tetratricopeptide repeat [PF13181] (121-152)
  IPR019734 Tetratricopeptide repeat [PS50005] (120-153)
  IPR019734 Tetratricopeptide repeat [SM00028] (120-153)
  IPR044961 Tetratricopeptide repeat protein POLLENLESS 3/SULFUR DEFICIENCY-INDUCED 1 [PTHR36326] (1-228)

Radius of gyration: 29.5 Å; Cα contacts (8 Å, |Δi|>4): 230; chains: 1; bounding box: 56×95×74 Å